Protein AF-A0A7C4ILC5-F1 (afdb_monomer)

Mean predicted aligned error: 18.33 Å

Radius of gyration: 31.8 Å; Cα contacts (8 Å, |Δi|>4): 221; chains: 1; bounding box: 66×98×81 Å

Secondary structure (DSSP, 8-state):
---------------TTSSSSSSSS----------------------GGGSSSS-S-----TT-TTHHHHHHHHHTSS-----------------PPPHHHHHHHHHHHHHHHHHHHHHHHHHHHHHHHHHHHHHHHHHHHHHHHHHHHTTTPPPPTTTHHHHHHSEE-TT--EESS--SS--B----SSPPPP-SSTTTT--EEESS--TTEEEEEETTTTEEEE--SS-B-TTS-BGGG-

Sequence (242 aa):
MPSSTAAASPSAAKSPVSAWCLSLRAAPAWSGTASGWNWPCPIRRLPPPLLKLLGSSVDVSCRDTIAVCHAAAAAWKTRTGSWRSRHMTHHEHGKGFSLIELVIVVVIIAIIGAIAIPRMSRGAAGAADSALIGDLSILRGAIDLYQTEHGGTFPSTANIVDQLTKYTDESGATSDTRTANYIYGPYLRKVPPLPVGARKGGTLISDSDGAGVGWIYDATAGTIRANTTTETDARGTLYSDY

pLDDT: mean 74.75, std 22.62, range [31.53, 97.31]

Foldseek 3Di:
DDDDDDDDDDDDDDDPPVVVPPPPPDDDDDDDDDDDDDDDDPDDDDDDDPPPPDDDDDPPDPPPPVVVVVVVVVVVPPPPDDPDDDPDPDPPPPDDDDPVNVVVVVVVVVVVCVVVVVVVVLVLQVVLVVVLVVLQVLLLQLQVQLCVQLVNAGADQVCNQQLQQAFAANVSDGDNDDDPRRPDDNSDNAQDARSDAPLGRQRHEHCDDDNSHQWHADRVVRDIFGPHDCDDGPVRHGRRVD

Solvent-accessible surface area (backbone atoms only — not comparable to full-atom values): 15611 Å² total; per-residue (Å²): 139,86,83,87,81,82,89,88,84,85,82,84,83,74,68,84,76,69,70,74,76,73,76,86,80,83,79,82,92,76,91,72,86,92,78,90,85,90,78,87,81,92,86,86,88,82,81,85,88,80,69,82,85,63,78,82,83,83,83,82,62,98,77,57,78,63,61,58,59,56,53,57,64,62,66,69,74,78,75,77,73,82,82,73,86,71,88,72,81,82,78,83,73,86,72,75,85,52,71,66,62,56,50,55,53,56,52,53,54,49,58,52,46,68,58,48,53,64,53,51,53,53,52,52,50,56,49,28,56,53,47,43,56,50,50,50,50,54,52,50,52,31,49,53,52,47,14,67,72,34,81,71,44,53,62,50,56,90,47,34,71,51,49,34,48,21,16,19,29,78,88,59,54,67,34,95,58,80,45,96,68,22,68,42,66,54,57,35,95,66,71,70,51,27,63,54,58,94,32,47,64,8,54,38,65,27,72,62,92,54,91,54,29,14,32,33,39,40,51,89,78,64,48,68,31,46,45,46,89,83,46,51,52,100,85,68,50,49,52,45,75,102

Structure (mmCIF, N/CA/C/O backbone):
data_AF-A0A7C4ILC5-F1
#
_entry.id   AF-A0A7C4ILC5-F1
#
loop_
_atom_site.group_PDB
_atom_site.id
_atom_site.type_symbol
_atom_site.label_atom_id
_atom_site.label_alt_id
_atom_site.label_comp_id
_atom_site.label_asym_id
_atom_site.label_entity_id
_atom_site.label_seq_id
_atom_site.pdbx_PDB_ins_code
_atom_site.Cartn_x
_atom_site.Cartn_y
_atom_site.Cartn_z
_atom_site.occupancy
_atom_site.B_iso_or_equiv
_atom_site.auth_seq_id
_atom_site.auth_comp_id
_atom_site.auth_asym_id
_atom_site.auth_atom_id
_atom_site.pdbx_PDB_model_num
ATOM 1 N N . MET A 1 1 ? 9.435 -68.796 -4.464 1.00 44.34 1 MET A N 1
ATOM 2 C CA . MET A 1 1 ? 10.602 -68.907 -3.563 1.00 44.34 1 MET A CA 1
ATOM 3 C C . MET A 1 1 ? 11.319 -67.565 -3.537 1.00 44.34 1 MET A C 1
ATOM 5 O O . MET A 1 1 ? 11.290 -66.893 -4.560 1.00 44.34 1 MET A O 1
ATOM 9 N N . PRO A 1 2 ? 11.816 -67.133 -2.370 1.00 58.94 2 PRO A N 1
ATOM 10 C CA . PRO A 1 2 ? 11.784 -65.731 -1.963 1.00 58.94 2 PRO A CA 1
ATOM 11 C C . PRO A 1 2 ? 13.180 -65.102 -1.857 1.00 58.94 2 PRO A C 1
ATOM 13 O O . PRO A 1 2 ? 14.164 -65.796 -1.627 1.00 58.94 2 PRO A O 1
ATOM 16 N N . SER A 1 3 ? 13.242 -63.775 -1.874 1.00 51.53 3 SER A N 1
ATOM 17 C CA . SER A 1 3 ? 14.203 -63.043 -1.045 1.00 51.53 3 SER A CA 1
ATOM 18 C C . SER A 1 3 ? 13.558 -61.754 -0.547 1.00 51.53 3 SER A C 1
ATOM 20 O O . SER A 1 3 ? 13.524 -60.715 -1.198 1.00 51.53 3 SER A O 1
ATOM 22 N N . SER A 1 4 ? 12.982 -61.881 0.643 1.00 51.38 4 SER A N 1
ATOM 23 C CA . SER A 1 4 ? 12.702 -60.790 1.562 1.00 51.38 4 SER A CA 1
ATOM 24 C C . SER A 1 4 ? 14.007 -60.116 1.986 1.00 51.38 4 SER A C 1
ATOM 26 O O . SER A 1 4 ? 14.913 -60.818 2.441 1.00 51.38 4 SER A O 1
ATOM 28 N N . THR A 1 5 ? 14.053 -58.785 1.993 1.00 51.81 5 THR A N 1
ATOM 29 C CA . THR A 1 5 ? 14.944 -58.065 2.911 1.00 51.81 5 THR A CA 1
ATOM 30 C C . THR A 1 5 ? 14.164 -56.971 3.618 1.00 51.81 5 THR A C 1
ATOM 32 O O . THR A 1 5 ? 13.365 -56.250 3.026 1.00 51.81 5 THR A O 1
ATOM 35 N N . ALA A 1 6 ? 14.357 -56.958 4.929 1.00 44.31 6 ALA A N 1
ATOM 36 C CA . ALA A 1 6 ? 13.560 -56.308 5.939 1.00 44.31 6 ALA A CA 1
ATOM 37 C C . ALA A 1 6 ? 13.816 -54.798 6.071 1.00 44.31 6 ALA A C 1
ATOM 39 O O . ALA A 1 6 ? 14.921 -54.308 5.867 1.00 44.31 6 ALA A O 1
ATOM 40 N N . ALA A 1 7 ? 12.742 -54.119 6.474 1.00 42.16 7 ALA A N 1
ATOM 41 C CA . ALA A 1 7 ? 12.640 -53.034 7.448 1.00 42.16 7 ALA A CA 1
ATOM 42 C C . ALA A 1 7 ? 13.906 -52.248 7.856 1.00 42.16 7 ALA A C 1
ATOM 44 O O . ALA A 1 7 ? 14.790 -52.764 8.535 1.00 42.16 7 ALA A O 1
ATOM 45 N N . ALA A 1 8 ? 13.837 -50.928 7.656 1.00 38.16 8 ALA A N 1
ATOM 46 C CA . ALA A 1 8 ? 14.333 -49.953 8.624 1.00 38.16 8 ALA A CA 1
ATOM 47 C C . ALA A 1 8 ? 13.432 -48.699 8.631 1.00 38.16 8 ALA A C 1
ATOM 49 O O . ALA A 1 8 ? 13.282 -47.988 7.643 1.00 38.16 8 ALA A O 1
ATOM 50 N N . SER A 1 9 ? 12.814 -48.439 9.774 1.00 46.41 9 SER A N 1
ATOM 51 C CA . SER A 1 9 ? 12.254 -47.161 10.229 1.00 46.41 9 SER A CA 1
ATOM 52 C C . SER A 1 9 ? 12.529 -47.111 11.737 1.00 46.41 9 SER A C 1
ATOM 54 O O . SER A 1 9 ? 12.639 -48.184 12.334 1.00 46.41 9 SER A O 1
ATOM 56 N N . PRO A 1 10 ? 12.534 -45.956 12.423 1.00 48.50 10 PRO A N 1
ATOM 57 C CA . PRO A 1 10 ? 12.687 -44.568 11.978 1.00 48.50 10 PRO A CA 1
ATOM 58 C C . PRO A 1 10 ? 13.784 -43.835 12.794 1.00 48.50 10 PRO A C 1
ATOM 60 O O . PRO A 1 10 ? 14.013 -44.143 13.962 1.00 48.50 10 PRO A O 1
ATOM 63 N N . SER A 1 11 ? 14.424 -42.794 12.252 1.00 43.25 11 SER A N 1
ATOM 64 C CA . SER A 1 11 ? 15.154 -41.830 13.094 1.00 43.25 11 SER A CA 1
ATOM 65 C C . SER A 1 11 ? 14.579 -40.436 12.907 1.00 43.25 11 SER A C 1
ATOM 67 O O . SER A 1 11 ? 14.705 -39.827 11.847 1.00 43.25 11 SER A O 1
ATOM 69 N N . ALA A 1 12 ? 13.937 -39.965 13.970 1.00 45.59 12 ALA A N 1
ATOM 70 C CA . ALA A 1 12 ? 13.395 -38.634 14.149 1.00 45.59 12 ALA A CA 1
ATOM 71 C C . ALA A 1 12 ? 14.382 -37.540 13.704 1.00 45.59 12 ALA A C 1
ATOM 73 O O . ALA A 1 12 ? 15.424 -37.327 14.331 1.00 45.59 12 ALA A O 1
ATOM 74 N N . ALA A 1 13 ? 14.027 -36.817 12.64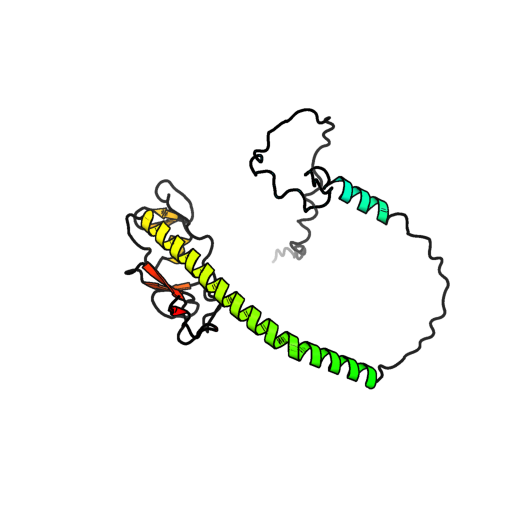2 1.00 41.47 13 ALA A N 1
ATOM 75 C CA . ALA A 1 13 ? 14.662 -35.554 12.306 1.00 41.47 13 ALA A CA 1
ATOM 76 C C . ALA A 1 13 ? 14.285 -34.531 13.388 1.00 41.47 13 ALA A C 1
ATOM 78 O O . ALA A 1 13 ? 13.126 -34.146 13.547 1.00 41.47 13 ALA A O 1
ATOM 79 N N . LYS A 1 14 ? 15.287 -34.165 14.186 1.00 43.97 14 LYS A N 1
ATOM 80 C CA . LYS A 1 14 ? 15.215 -33.165 15.251 1.00 43.97 14 LYS A CA 1
ATOM 81 C C . LYS A 1 14 ? 14.808 -31.808 14.669 1.00 43.97 14 LYS A C 1
ATOM 83 O O . LYS A 1 14 ? 15.223 -31.443 13.572 1.00 43.97 14 LYS A O 1
ATOM 88 N N . SER A 1 15 ? 13.999 -31.072 15.426 1.00 38.34 15 SER A N 1
ATOM 89 C CA . SER A 1 15 ? 13.511 -29.737 15.086 1.00 38.34 15 SER A CA 1
ATOM 90 C C . SER A 1 15 ? 14.659 -28.744 14.800 1.00 38.34 15 SER A C 1
ATOM 92 O O . SER A 1 15 ? 15.730 -28.838 15.406 1.00 38.34 15 SER A O 1
ATOM 94 N N . PRO A 1 16 ? 14.450 -27.743 13.922 1.00 47.00 16 PRO A N 1
ATOM 95 C CA . PRO A 1 16 ? 15.495 -26.812 13.470 1.00 47.00 16 PRO A CA 1
ATOM 96 C C . PRO A 1 16 ? 16.004 -25.835 14.549 1.00 47.00 16 PRO A C 1
ATOM 98 O O . PRO A 1 16 ? 16.867 -25.005 14.276 1.00 47.00 16 PRO A O 1
ATOM 101 N N . VAL A 1 17 ? 15.524 -25.937 15.791 1.00 46.38 17 VAL A N 1
ATOM 102 C CA . VAL A 1 17 ? 15.866 -25.008 16.881 1.00 46.38 17 VAL A CA 1
ATOM 103 C C . VAL A 1 17 ? 17.171 -25.404 17.597 1.00 46.38 17 VAL A C 1
ATOM 105 O O . VAL A 1 17 ? 17.825 -24.560 18.201 1.00 46.38 17 VAL A O 1
ATOM 108 N N . SER A 1 18 ? 17.631 -26.657 17.482 1.00 45.62 18 SER A N 1
ATOM 109 C CA . SER A 1 18 ? 18.868 -27.118 18.144 1.00 45.62 18 SER A CA 1
ATOM 110 C C . SER A 1 18 ? 20.153 -26.949 17.319 1.00 45.62 18 SER A C 1
ATOM 112 O O . SER A 1 18 ? 21.240 -27.168 17.848 1.00 45.62 18 SER A O 1
ATOM 114 N N . ALA A 1 19 ? 20.063 -26.541 16.047 1.00 42.84 19 ALA A N 1
ATOM 115 C CA . ALA A 1 19 ? 21.231 -26.317 15.184 1.00 42.84 19 ALA A CA 1
ATOM 116 C C . ALA A 1 19 ? 21.880 -24.930 15.374 1.00 42.84 19 ALA A C 1
ATOM 118 O O . ALA A 1 19 ? 23.029 -24.728 14.996 1.00 42.84 19 ALA A O 1
ATOM 119 N N . TRP A 1 20 ? 21.186 -23.991 16.025 1.00 34.88 20 TRP A N 1
ATOM 120 C CA . TRP A 1 20 ? 21.707 -22.647 16.305 1.00 34.88 20 TRP A CA 1
ATOM 121 C C . TRP A 1 20 ? 22.582 -22.555 17.568 1.00 34.88 20 TRP A C 1
ATOM 123 O O . TRP A 1 20 ? 23.292 -21.570 17.748 1.00 34.88 20 TRP A O 1
ATOM 133 N N . CYS A 1 21 ? 22.601 -23.579 18.428 1.00 38.78 21 CYS A N 1
ATOM 134 C CA . CYS A 1 21 ? 23.322 -23.523 19.709 1.00 38.78 21 CYS A CA 1
ATOM 135 C C . CYS A 1 21 ? 24.736 -24.148 19.674 1.00 38.78 21 CYS A C 1
ATOM 137 O O . CYS A 1 21 ? 25.444 -24.112 20.677 1.00 38.78 21 CYS A O 1
ATOM 139 N N . LEU A 1 22 ? 25.178 -24.703 18.534 1.00 39.06 22 LEU A N 1
ATOM 140 C CA . LEU A 1 22 ? 26.482 -25.383 18.411 1.00 39.06 22 LEU A CA 1
ATOM 141 C C . LEU A 1 22 ? 27.503 -24.699 17.481 1.00 39.06 22 LEU A C 1
ATOM 143 O O . LEU A 1 22 ? 28.560 -25.268 17.234 1.00 39.06 22 LEU A O 1
ATOM 147 N N . SER A 1 23 ? 27.241 -23.471 17.016 1.00 43.41 23 SER A N 1
ATOM 148 C CA . SER A 1 23 ? 28.183 -22.704 16.173 1.00 43.41 23 SER A CA 1
ATOM 149 C C . SER A 1 23 ? 28.938 -21.583 16.914 1.00 43.41 23 SER A C 1
ATOM 151 O O . SER A 1 23 ? 29.646 -20.800 16.288 1.00 43.41 23 SER A O 1
ATOM 153 N N . LEU A 1 24 ? 28.834 -21.495 18.245 1.00 38.53 24 LEU A N 1
ATOM 154 C CA . LEU A 1 24 ? 29.508 -20.466 19.062 1.00 38.53 24 LEU A CA 1
ATOM 155 C C . LEU A 1 24 ? 30.604 -21.037 19.975 1.00 38.53 24 LEU A C 1
ATOM 157 O O . LEU A 1 24 ? 30.855 -20.539 21.071 1.00 38.53 24 LEU A O 1
ATOM 161 N N . ARG A 1 25 ? 31.283 -22.099 19.529 1.00 43.91 25 ARG A N 1
ATOM 162 C CA . ARG A 1 25 ? 32.423 -22.675 20.257 1.00 43.91 25 ARG A CA 1
ATOM 163 C C . ARG A 1 25 ? 33.563 -23.087 19.330 1.00 43.91 25 ARG A C 1
ATOM 165 O O . ARG A 1 25 ? 34.016 -24.220 19.366 1.00 43.91 25 ARG A O 1
ATOM 172 N N . ALA A 1 26 ? 34.025 -22.151 18.507 1.00 43.16 26 ALA A N 1
ATOM 173 C CA . ALA A 1 26 ? 35.315 -22.256 17.832 1.00 43.16 26 ALA A CA 1
ATOM 174 C C . ALA A 1 26 ? 35.811 -20.859 17.427 1.00 43.16 26 ALA A C 1
ATOM 176 O O . ALA A 1 26 ? 35.580 -20.404 16.313 1.00 43.16 26 ALA A O 1
ATOM 177 N N . ALA A 1 27 ? 36.495 -20.172 18.342 1.00 37.09 27 ALA A N 1
ATOM 178 C CA . ALA A 1 27 ? 37.421 -19.103 17.987 1.00 37.09 27 ALA A CA 1
ATOM 179 C C . ALA A 1 27 ? 38.721 -19.323 18.784 1.00 37.09 27 ALA A C 1
ATOM 181 O O . ALA A 1 27 ? 38.647 -19.596 19.987 1.00 37.09 27 ALA A O 1
ATOM 182 N N . PRO A 1 28 ? 39.890 -19.297 18.121 1.00 42.03 28 PRO A N 1
ATOM 183 C CA . PRO A 1 28 ? 41.169 -19.653 18.719 1.00 42.03 28 PRO A CA 1
ATOM 184 C C . PRO A 1 28 ? 41.622 -18.600 19.734 1.00 42.03 28 PRO A C 1
ATOM 186 O O . PRO A 1 28 ? 41.357 -17.408 19.588 1.00 42.03 28 PRO A O 1
ATOM 189 N N . ALA A 1 29 ? 42.334 -19.055 20.763 1.00 44.00 29 ALA A N 1
ATOM 190 C CA . ALA A 1 29 ? 43.016 -18.193 21.713 1.00 44.00 29 ALA A CA 1
ATOM 191 C C . ALA A 1 29 ? 44.024 -17.291 20.979 1.00 44.00 29 ALA A C 1
ATOM 193 O O . ALA A 1 29 ? 45.027 -17.769 20.452 1.00 44.00 29 ALA A O 1
ATOM 194 N N . TRP A 1 30 ? 43.765 -15.984 20.968 1.00 31.53 30 TRP A N 1
ATOM 195 C CA . TRP A 1 30 ? 44.737 -14.959 20.600 1.00 31.53 30 TRP A CA 1
ATOM 196 C C . TRP A 1 30 ? 45.066 -14.132 21.839 1.00 31.53 30 TRP A C 1
ATOM 198 O O . TRP A 1 30 ? 44.322 -13.248 22.257 1.00 31.53 30 TRP A O 1
ATOM 208 N N . SER A 1 31 ? 46.206 -14.452 22.445 1.00 46.47 31 SER A N 1
ATOM 209 C CA . SER A 1 31 ? 46.927 -13.563 23.345 1.00 46.47 31 SER A CA 1
ATOM 210 C C . SER A 1 31 ? 47.637 -12.501 22.502 1.00 46.47 31 SER A C 1
ATOM 212 O O . SER A 1 31 ? 48.662 -12.784 21.885 1.00 46.47 31 SER A O 1
ATOM 214 N N . GLY A 1 32 ? 47.088 -11.289 22.456 1.00 39.06 32 GLY A N 1
ATOM 215 C CA . GLY A 1 32 ? 47.706 -10.144 21.791 1.00 39.06 32 GLY A CA 1
ATOM 216 C C . GLY A 1 32 ? 47.313 -8.848 22.488 1.00 39.06 32 GLY A C 1
ATOM 217 O O . GLY A 1 32 ? 46.139 -8.494 22.551 1.00 39.06 32 GLY A O 1
ATOM 218 N N . THR A 1 33 ? 48.297 -8.157 23.055 1.00 42.50 33 THR A N 1
ATOM 219 C CA . THR A 1 33 ? 48.161 -6.846 23.698 1.00 42.50 33 THR A CA 1
ATOM 220 C C . THR A 1 33 ? 47.779 -5.774 22.680 1.00 42.50 33 THR A C 1
ATOM 222 O O . THR A 1 33 ? 48.459 -5.583 21.674 1.00 42.50 33 THR A O 1
ATOM 225 N N . ALA A 1 34 ? 46.695 -5.053 22.960 1.00 40.44 34 ALA A N 1
ATOM 226 C CA . ALA A 1 34 ? 46.193 -3.969 22.130 1.00 40.44 34 ALA A CA 1
ATOM 227 C C . ALA A 1 34 ? 47.019 -2.686 22.321 1.00 40.44 34 ALA A C 1
ATOM 229 O O . ALA A 1 34 ? 46.798 -1.933 23.268 1.00 40.44 34 ALA A O 1
ATOM 230 N N . SER A 1 35 ? 47.914 -2.384 21.382 1.00 44.97 35 SER A N 1
ATOM 231 C CA . SER A 1 35 ? 48.400 -1.018 21.175 1.00 44.97 35 SER A CA 1
ATOM 232 C C . SER A 1 35 ? 48.475 -0.703 19.686 1.00 44.97 35 SER A C 1
ATOM 234 O O . SER A 1 35 ? 49.323 -1.236 18.978 1.00 44.97 35 SER A O 1
ATOM 236 N N . GLY A 1 36 ? 47.607 0.210 19.250 1.00 45.38 36 GLY A N 1
ATOM 237 C CA . GLY A 1 36 ? 47.843 1.015 18.055 1.00 45.38 36 GLY A CA 1
ATOM 238 C C . GLY A 1 36 ? 46.957 0.704 16.858 1.00 45.38 36 GLY A C 1
ATOM 239 O O . GLY A 1 36 ? 47.447 0.135 15.900 1.00 45.38 36 GLY A O 1
ATOM 240 N N . TRP A 1 37 ? 45.710 1.188 16.872 1.00 32.09 37 TRP A N 1
ATOM 241 C CA . TRP A 1 37 ? 45.023 1.648 15.657 1.00 32.09 37 TRP A CA 1
ATOM 242 C C . TRP A 1 37 ? 44.153 2.858 16.015 1.00 32.09 37 TRP A C 1
ATOM 244 O O . TRP A 1 37 ? 43.154 2.745 16.720 1.00 32.09 37 TRP A O 1
ATOM 254 N N . ASN A 1 38 ? 44.606 4.031 15.577 1.00 41.47 38 ASN A N 1
ATOM 255 C CA . ASN A 1 38 ? 43.948 5.323 15.722 1.00 41.47 38 ASN A CA 1
ATOM 256 C C . ASN A 1 38 ? 43.286 5.656 14.378 1.00 41.47 38 ASN A C 1
ATOM 258 O O . ASN A 1 38 ? 43.998 5.838 13.393 1.00 41.47 38 ASN A O 1
ATOM 262 N N . TRP A 1 39 ? 41.956 5.740 14.338 1.00 32.34 39 TRP A N 1
ATOM 263 C CA . TRP A 1 39 ? 41.222 6.342 13.222 1.00 32.34 39 TRP A CA 1
ATOM 264 C C . TRP A 1 39 ? 40.327 7.469 13.759 1.00 32.34 39 TRP A C 1
ATOM 266 O O . TRP A 1 39 ? 39.648 7.269 14.768 1.00 32.34 39 TRP A O 1
ATOM 276 N N . PRO A 1 40 ? 40.333 8.659 13.129 1.00 39.59 40 PRO A N 1
ATOM 277 C CA . PRO A 1 40 ? 39.644 9.836 13.644 1.00 39.59 40 PRO A CA 1
ATOM 278 C C . PRO A 1 40 ? 38.143 9.830 13.312 1.00 39.59 40 PRO A C 1
ATOM 280 O O . PRO A 1 40 ? 37.747 9.691 12.157 1.00 39.59 40 PRO A O 1
ATOM 283 N N . CYS A 1 41 ? 37.304 10.067 14.325 1.00 36.25 41 CYS A N 1
ATOM 284 C CA . CYS A 1 41 ? 35.894 10.426 14.152 1.00 36.25 41 CYS A CA 1
ATOM 285 C C . CYS A 1 41 ? 35.755 11.872 13.633 1.00 36.25 41 CYS A C 1
ATOM 287 O O . CYS A 1 41 ? 36.315 12.785 14.248 1.00 36.25 41 CYS A O 1
ATOM 289 N N . PRO A 1 42 ? 34.944 12.136 12.591 1.00 48.50 42 PRO A N 1
ATOM 290 C CA . PRO A 1 42 ? 34.614 13.485 12.165 1.00 48.50 42 PRO A CA 1
ATOM 291 C C . PRO A 1 42 ? 33.280 13.923 12.788 1.00 48.50 42 PRO A C 1
ATOM 293 O O . PRO A 1 42 ? 32.246 13.884 12.137 1.00 48.50 42 PRO A O 1
ATOM 296 N N . ILE A 1 43 ? 33.281 14.368 14.048 1.00 44.94 43 ILE A N 1
ATOM 297 C CA . ILE A 1 43 ? 32.177 15.179 14.599 1.00 44.94 43 ILE A CA 1
ATOM 298 C C . ILE A 1 43 ? 32.781 16.303 15.439 1.00 44.94 43 ILE A C 1
ATOM 300 O O . ILE A 1 43 ? 32.944 16.203 16.651 1.00 44.94 43 ILE A O 1
ATOM 304 N N . ARG A 1 44 ? 33.142 17.405 14.780 1.00 41.03 44 ARG A N 1
ATOM 305 C CA . ARG A 1 44 ? 33.384 18.690 15.445 1.00 41.03 44 ARG A CA 1
ATOM 306 C C . ARG A 1 44 ? 32.982 19.816 14.509 1.00 41.03 44 ARG A C 1
ATOM 308 O O . ARG A 1 44 ? 33.780 20.243 13.684 1.00 41.03 44 ARG A O 1
ATOM 315 N N . ARG A 1 45 ? 31.739 20.281 14.650 1.00 45.34 45 ARG A N 1
ATOM 316 C CA . ARG A 1 45 ? 31.296 21.654 14.348 1.00 45.34 45 ARG A CA 1
ATOM 317 C C . ARG A 1 45 ? 29.836 21.809 14.773 1.00 45.34 45 ARG A C 1
ATOM 319 O O . ARG A 1 45 ? 28.949 21.552 13.977 1.00 45.34 45 ARG A O 1
ATOM 326 N N . LEU A 1 46 ? 29.598 22.242 16.012 1.00 39.75 46 LEU A N 1
ATOM 327 C CA . LEU A 1 46 ? 28.364 22.928 16.417 1.00 39.75 46 LEU A CA 1
ATOM 328 C C . LEU A 1 46 ? 28.721 24.002 17.480 1.00 39.75 46 LEU A C 1
ATOM 330 O O . LEU A 1 46 ? 29.617 23.760 18.293 1.00 39.75 46 LEU A O 1
ATOM 334 N N . PRO A 1 47 ? 28.110 25.205 17.423 1.00 50.66 47 PRO A N 1
ATOM 335 C CA . PRO A 1 47 ? 28.529 26.409 18.156 1.00 50.66 47 PRO A CA 1
ATOM 336 C C . PRO A 1 47 ? 28.062 26.479 19.635 1.00 50.66 47 PRO A C 1
ATOM 338 O O . PRO A 1 47 ? 27.158 25.748 20.038 1.00 50.66 47 PRO A O 1
ATOM 341 N N . PRO A 1 48 ? 28.669 27.367 20.460 1.00 53.19 48 PRO A N 1
ATOM 342 C CA . PRO A 1 48 ? 28.773 27.199 21.919 1.00 53.19 48 PRO A CA 1
ATOM 343 C C . PRO A 1 48 ? 27.606 27.582 22.870 1.00 53.19 48 PRO A C 1
ATOM 345 O O . PRO A 1 48 ? 27.782 27.329 24.063 1.00 53.19 48 PRO A O 1
ATOM 348 N N . PRO A 1 49 ? 26.437 28.153 22.497 1.00 46.41 49 PRO A N 1
ATOM 349 C CA . PRO A 1 49 ? 25.516 28.642 23.535 1.00 46.41 49 PRO A CA 1
ATOM 350 C C . PRO A 1 49 ? 24.502 27.622 24.094 1.00 46.41 49 PRO A C 1
ATOM 352 O O . PRO A 1 49 ? 23.803 27.957 25.043 1.00 46.41 49 PRO A O 1
ATOM 355 N N . LEU A 1 50 ? 24.424 26.380 23.597 1.00 43.09 50 LEU A N 1
ATOM 356 C CA . LEU A 1 50 ? 23.410 25.393 24.037 1.00 43.09 50 LEU A CA 1
ATOM 357 C C . LEU A 1 50 ? 23.960 24.226 24.883 1.00 43.09 50 LEU A C 1
ATOM 359 O O . LEU A 1 50 ? 23.288 23.216 25.060 1.00 43.09 50 LEU A O 1
ATOM 363 N N . LEU A 1 51 ? 25.166 24.369 25.447 1.00 46.28 51 LEU A N 1
ATOM 364 C CA . LEU A 1 51 ? 25.825 23.326 26.253 1.00 46.28 51 LEU A CA 1
ATOM 365 C C . LEU A 1 51 ? 25.657 23.486 27.780 1.00 46.28 51 LEU A C 1
ATOM 367 O O . LEU A 1 51 ? 26.269 22.742 28.538 1.00 46.28 51 LEU A O 1
ATOM 371 N N . LYS A 1 52 ? 24.874 24.467 28.256 1.00 50.97 52 LYS A N 1
ATOM 372 C CA . LYS A 1 52 ? 24.799 24.826 29.692 1.00 50.97 52 LYS A CA 1
ATOM 373 C C . LYS A 1 52 ? 23.508 24.432 30.426 1.00 50.97 52 LYS A C 1
ATOM 375 O O . LYS A 1 52 ? 23.387 24.751 31.602 1.00 50.97 52 LYS A O 1
ATOM 380 N N . LEU A 1 53 ? 22.573 23.722 29.788 1.00 44.16 53 LEU A N 1
ATOM 381 C CA . LEU A 1 53 ? 21.375 23.177 30.462 1.00 44.16 53 LEU A CA 1
ATOM 382 C C . LEU A 1 53 ? 21.364 21.648 30.597 1.00 44.16 53 LEU A C 1
ATOM 384 O O . LEU A 1 53 ? 20.424 21.090 31.153 1.00 44.16 53 LEU A O 1
ATOM 388 N N . LEU A 1 54 ? 22.421 20.969 30.155 1.00 42.31 54 LEU A N 1
ATOM 389 C CA . LEU A 1 54 ? 22.629 19.559 30.454 1.00 42.31 54 LEU A CA 1
ATOM 390 C C . LEU A 1 54 ? 23.685 19.469 31.547 1.00 42.31 54 LEU A C 1
ATOM 392 O O . LEU A 1 54 ? 24.850 19.806 31.342 1.00 42.31 54 LEU A O 1
ATOM 396 N N . GLY A 1 55 ? 23.221 19.074 32.731 1.00 38.28 55 GLY A N 1
ATOM 397 C CA . GLY A 1 55 ? 24.070 18.712 33.850 1.00 38.28 55 GLY A CA 1
ATOM 398 C C . GLY A 1 55 ? 25.167 17.751 33.404 1.00 38.28 55 GLY A C 1
ATOM 399 O O . GLY A 1 55 ? 24.972 16.882 32.555 1.00 38.28 55 GLY A O 1
ATOM 400 N N . SER A 1 56 ? 26.337 17.982 33.980 1.00 45.47 56 SER A N 1
ATOM 401 C CA . SER A 1 56 ? 27.543 17.183 33.864 1.00 45.47 56 SER A CA 1
ATOM 402 C C . SER A 1 56 ? 27.291 15.674 33.883 1.00 45.47 56 SER A C 1
ATOM 404 O O . SER A 1 56 ? 26.490 15.181 34.672 1.00 45.47 56 SER A O 1
ATOM 406 N N . SER A 1 57 ? 28.109 14.990 33.082 1.00 50.59 57 SER A N 1
ATOM 407 C CA . SER A 1 57 ? 28.393 13.554 33.065 1.00 5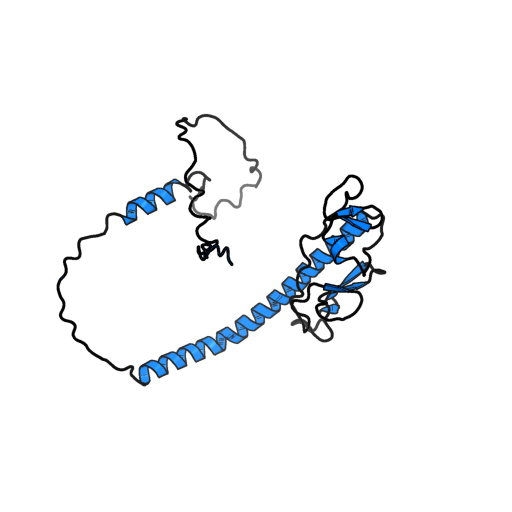0.59 57 SER A CA 1
ATOM 408 C C . SER A 1 57 ? 27.285 12.630 32.565 1.00 50.59 57 SER A C 1
ATOM 410 O O . SER A 1 57 ? 26.616 11.989 33.364 1.00 50.59 57 SER A O 1
ATOM 412 N N . VAL A 1 58 ? 27.227 12.430 31.245 1.00 44.06 58 VAL A N 1
ATOM 413 C CA . VAL A 1 58 ? 27.315 11.066 30.698 1.00 44.06 58 VAL A CA 1
ATOM 414 C C . VAL A 1 58 ? 28.059 11.124 29.357 1.00 44.06 58 VAL A C 1
ATOM 416 O O . VAL A 1 58 ? 27.472 11.313 28.296 1.00 44.06 58 VAL A O 1
ATOM 419 N N . ASP A 1 59 ? 29.382 11.003 29.417 1.00 39.12 59 ASP A N 1
ATOM 420 C CA . ASP A 1 59 ? 30.212 10.690 28.255 1.00 39.12 59 ASP A CA 1
ATOM 421 C C . ASP A 1 59 ? 30.103 9.166 28.055 1.00 39.12 59 ASP A C 1
ATOM 423 O O . ASP A 1 59 ? 30.804 8.390 28.704 1.00 39.12 59 ASP A O 1
ATOM 427 N N . VAL A 1 60 ? 29.122 8.704 27.266 1.00 47.97 60 VAL A N 1
ATOM 428 C CA . VAL A 1 60 ? 29.017 7.279 26.898 1.00 47.97 60 VAL A CA 1
ATOM 429 C C . VAL A 1 60 ? 30.020 7.020 25.782 1.00 47.97 60 VAL A C 1
ATOM 431 O O . VAL A 1 60 ? 29.696 7.028 24.595 1.00 47.97 60 VAL A O 1
ATOM 434 N N . SER A 1 61 ? 31.270 6.809 26.181 1.00 46.22 61 SER A N 1
ATOM 435 C CA . SER A 1 61 ? 32.284 6.248 25.303 1.00 46.22 61 SER A CA 1
ATOM 436 C C . SER A 1 61 ? 31.937 4.792 24.989 1.00 46.22 61 SER A C 1
ATOM 438 O O . SER A 1 61 ? 31.614 3.991 25.868 1.00 46.22 61 SER A O 1
ATOM 440 N N . CYS A 1 62 ? 32.032 4.448 23.706 1.00 43.81 62 CYS A N 1
ATOM 441 C CA . CYS A 1 62 ? 31.761 3.146 23.092 1.00 43.81 62 CYS A CA 1
ATOM 442 C C . CYS A 1 62 ? 32.805 2.066 23.477 1.00 43.81 62 CYS A C 1
ATOM 444 O O . CYS A 1 62 ? 33.245 1.270 22.649 1.00 43.81 62 CYS A O 1
ATOM 446 N N . ARG A 1 63 ? 33.255 2.062 24.738 1.00 47.44 63 ARG A N 1
ATOM 447 C CA . ARG A 1 63 ? 34.236 1.122 25.299 1.00 47.44 63 ARG A CA 1
ATOM 448 C C . ARG A 1 63 ? 33.751 0.370 26.542 1.00 47.44 63 ARG A C 1
ATOM 450 O O . ARG A 1 63 ? 34.432 -0.562 26.958 1.00 47.44 63 ARG A O 1
ATOM 457 N N . ASP A 1 64 ? 32.557 0.677 27.053 1.00 46.22 64 ASP A N 1
ATOM 458 C CA . ASP A 1 64 ? 32.054 0.130 28.325 1.00 46.22 64 ASP A CA 1
ATOM 459 C C . ASP A 1 64 ? 30.896 -0.878 28.206 1.00 46.22 64 ASP A C 1
ATOM 461 O O . ASP A 1 64 ? 30.256 -1.222 29.198 1.00 46.22 64 ASP A O 1
ATOM 465 N N . THR A 1 65 ? 30.631 -1.443 27.026 1.00 51.69 65 THR A N 1
ATOM 466 C CA . THR A 1 65 ? 29.524 -2.413 26.871 1.00 51.69 65 THR A CA 1
ATOM 467 C C . THR A 1 65 ? 29.894 -3.851 27.275 1.00 51.69 65 THR A C 1
ATOM 469 O O . THR A 1 65 ? 29.013 -4.680 27.494 1.00 51.69 65 THR A O 1
ATOM 472 N N . ILE A 1 66 ? 31.184 -4.175 27.439 1.00 49.09 66 ILE A N 1
ATOM 473 C CA . ILE A 1 66 ? 31.633 -5.544 27.779 1.00 49.09 66 ILE A CA 1
ATOM 474 C C . ILE A 1 66 ? 31.875 -5.722 29.291 1.00 49.09 66 ILE A C 1
ATOM 476 O O . ILE A 1 66 ? 31.623 -6.801 29.833 1.00 49.09 66 ILE A O 1
ATOM 480 N N . ALA A 1 67 ? 32.260 -4.664 30.014 1.00 46.69 67 ALA A N 1
ATOM 481 C CA . ALA A 1 67 ? 32.504 -4.735 31.459 1.00 46.69 67 ALA A CA 1
ATOM 482 C C . ALA A 1 67 ? 31.206 -4.864 32.283 1.00 46.69 67 ALA A C 1
ATOM 484 O O . ALA A 1 67 ? 31.169 -5.596 33.275 1.00 46.69 67 ALA A O 1
ATOM 485 N N . VAL A 1 68 ? 30.111 -4.237 31.835 1.00 50.53 68 VAL A N 1
ATOM 486 C CA . VAL A 1 68 ? 28.806 -4.318 32.517 1.00 50.53 68 VAL A CA 1
ATOM 487 C C . VAL A 1 68 ? 28.194 -5.722 32.398 1.00 50.53 68 VAL A C 1
ATOM 489 O O . VAL A 1 68 ? 27.590 -6.217 33.350 1.00 50.53 68 VAL A O 1
ATOM 492 N N . CYS A 1 69 ? 28.431 -6.428 31.286 1.00 45.78 69 CYS A N 1
ATOM 493 C CA . CYS A 1 69 ? 27.917 -7.787 31.092 1.00 45.78 69 CYS A CA 1
ATOM 494 C C . CYS A 1 69 ? 28.661 -8.840 31.938 1.00 45.78 69 CYS A C 1
ATOM 496 O O . CYS A 1 69 ? 28.033 -9.770 32.446 1.00 45.78 69 CYS A O 1
ATOM 498 N N . HIS A 1 70 ? 29.974 -8.690 32.162 1.00 49.84 70 HIS A N 1
ATOM 499 C CA . HIS A 1 70 ? 30.735 -9.624 33.007 1.00 49.84 70 HIS A CA 1
ATOM 500 C C . HIS A 1 70 ? 30.534 -9.389 34.514 1.00 49.84 70 HIS A C 1
ATOM 502 O O . HIS A 1 70 ? 30.500 -10.354 35.281 1.00 49.84 70 HIS A O 1
ATOM 508 N N . ALA A 1 71 ? 30.325 -8.142 34.951 1.00 50.44 71 ALA A N 1
ATOM 509 C CA . ALA A 1 71 ? 30.022 -7.842 36.352 1.00 50.44 71 ALA A CA 1
ATOM 510 C C . ALA A 1 71 ? 28.624 -8.345 36.774 1.00 50.44 71 ALA A C 1
ATOM 512 O O . ALA A 1 71 ? 28.460 -8.858 37.883 1.00 50.44 71 ALA A O 1
ATOM 513 N N . ALA A 1 72 ? 27.633 -8.295 35.873 1.00 49.41 72 ALA A N 1
ATOM 514 C CA . ALA A 1 72 ? 26.289 -8.817 36.133 1.00 49.41 72 ALA A CA 1
ATOM 515 C C . ALA A 1 72 ? 26.259 -10.353 36.291 1.00 49.41 72 ALA A C 1
ATOM 517 O O . ALA A 1 72 ? 25.512 -10.874 37.121 1.00 49.41 72 ALA A O 1
ATOM 518 N N . ALA A 1 73 ? 27.114 -11.088 35.568 1.00 51.84 73 ALA A N 1
ATOM 519 C CA . ALA A 1 73 ? 27.200 -12.547 35.679 1.00 51.84 73 ALA A CA 1
ATOM 520 C C . ALA A 1 73 ? 27.885 -13.023 36.979 1.00 51.84 73 ALA A C 1
ATOM 522 O O . ALA A 1 73 ? 27.543 -14.085 37.505 1.00 51.84 73 ALA A O 1
ATOM 523 N N . ALA A 1 74 ? 28.819 -12.241 37.534 1.00 50.12 74 ALA A N 1
ATOM 524 C CA . ALA A 1 74 ? 29.502 -12.575 38.788 1.00 50.12 74 ALA A CA 1
ATOM 525 C C . ALA A 1 74 ? 28.670 -12.231 40.042 1.00 50.12 74 ALA A C 1
ATOM 527 O O . ALA A 1 74 ? 28.775 -12.922 41.056 1.00 50.12 74 ALA A O 1
ATOM 528 N N . ALA A 1 75 ? 27.795 -11.221 39.971 1.00 49.50 75 ALA A N 1
ATOM 529 C CA . ALA A 1 75 ? 26.971 -10.782 41.101 1.00 49.50 75 ALA A CA 1
ATOM 530 C C . ALA A 1 75 ? 25.761 -11.691 41.402 1.00 49.50 75 ALA A C 1
ATOM 532 O O . ALA A 1 75 ? 25.207 -11.630 42.500 1.00 49.50 75 ALA A O 1
ATOM 533 N N . TRP A 1 76 ? 25.352 -12.565 40.475 1.00 43.12 76 TRP A N 1
ATOM 534 C CA . TRP A 1 76 ? 24.211 -13.462 40.707 1.00 43.12 76 TRP A CA 1
ATOM 535 C C . TRP A 1 76 ? 24.579 -14.746 41.476 1.00 43.12 76 TRP A C 1
ATOM 537 O O . TRP A 1 76 ? 23.701 -15.428 42.001 1.00 43.12 76 TRP A O 1
ATOM 547 N N . LYS A 1 77 ? 25.875 -15.076 41.604 1.00 53.03 77 LYS A N 1
ATOM 548 C CA . LYS A 1 77 ? 26.322 -16.390 42.105 1.00 53.03 77 LYS A CA 1
ATOM 549 C C . LYS A 1 77 ? 26.625 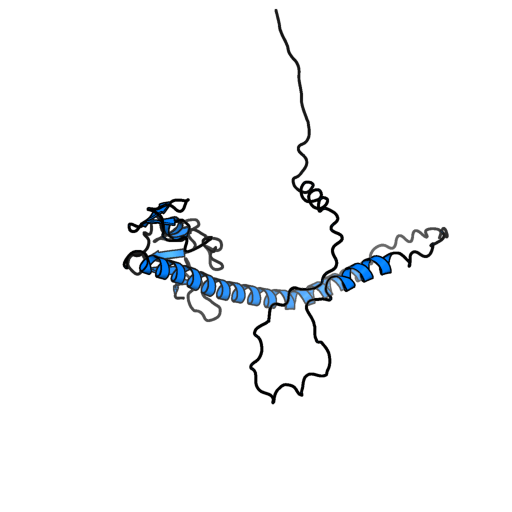-16.479 43.608 1.00 53.03 77 LYS A C 1
ATOM 551 O O . LYS A 1 77 ? 26.929 -17.568 44.080 1.00 53.03 77 LYS A O 1
ATOM 556 N N . THR A 1 78 ? 26.526 -15.392 44.378 1.00 51.12 78 THR A N 1
ATOM 557 C CA . THR A 1 78 ? 26.896 -15.385 45.815 1.00 51.12 78 THR A CA 1
ATOM 558 C C . THR A 1 78 ? 25.770 -14.998 46.775 1.00 51.12 78 THR A C 1
ATOM 560 O O . THR A 1 78 ? 26.023 -14.731 47.947 1.00 51.12 78 THR A O 1
ATOM 563 N N . ARG A 1 79 ? 24.502 -15.041 46.341 1.00 54.75 79 ARG A N 1
ATOM 564 C CA . ARG A 1 79 ? 23.341 -14.898 47.244 1.00 54.75 79 ARG A CA 1
ATOM 565 C C . ARG A 1 79 ? 22.402 -16.103 47.210 1.00 54.75 79 ARG A C 1
ATOM 567 O O . ARG A 1 79 ? 21.188 -15.963 47.255 1.00 54.75 79 ARG A O 1
ATOM 574 N N . THR A 1 80 ? 22.958 -17.307 47.184 1.00 54.34 80 THR A N 1
ATOM 575 C CA . THR A 1 80 ? 22.216 -18.518 47.557 1.00 54.34 80 THR A CA 1
ATOM 576 C C . THR A 1 80 ? 22.622 -18.910 48.970 1.00 54.34 80 THR A C 1
ATOM 578 O O . THR A 1 80 ? 23.360 -19.868 49.189 1.00 54.34 80 THR A O 1
ATOM 581 N N . GLY A 1 81 ? 22.171 -18.112 49.942 1.00 51.16 81 GLY A N 1
ATOM 582 C CA . GLY A 1 81 ? 22.161 -18.536 51.336 1.00 51.16 81 GLY A CA 1
ATOM 583 C C . GLY A 1 81 ? 21.326 -19.808 51.448 1.00 51.16 81 GLY A C 1
ATOM 584 O O . GLY A 1 81 ? 20.233 -19.887 50.890 1.00 51.16 81 GLY A O 1
ATOM 585 N N . SER A 1 82 ? 21.875 -20.820 52.112 1.00 64.62 82 SER A N 1
ATOM 586 C CA . SER A 1 82 ? 21.247 -22.118 52.321 1.00 64.62 82 SER A CA 1
ATOM 587 C C . SER A 1 82 ? 19.919 -21.965 53.069 1.00 64.62 82 SER A C 1
ATOM 589 O O . SER A 1 82 ? 19.901 -21.770 54.289 1.00 64.62 82 SER A O 1
ATOM 591 N N . TRP A 1 83 ? 18.799 -22.093 52.363 1.00 58.69 83 TRP A N 1
ATOM 592 C CA . TRP A 1 83 ? 17.490 -22.241 52.989 1.00 58.69 83 TRP A CA 1
ATOM 593 C C . TRP A 1 83 ? 17.352 -23.689 53.446 1.00 58.69 83 TRP A C 1
ATOM 595 O O . TRP A 1 83 ? 16.912 -24.576 52.723 1.00 58.69 83 TRP A O 1
ATOM 605 N N . ARG A 1 84 ? 17.835 -23.924 54.666 1.00 62.47 84 ARG A N 1
ATOM 606 C CA . ARG A 1 84 ? 17.653 -25.153 55.429 1.00 62.47 84 ARG A C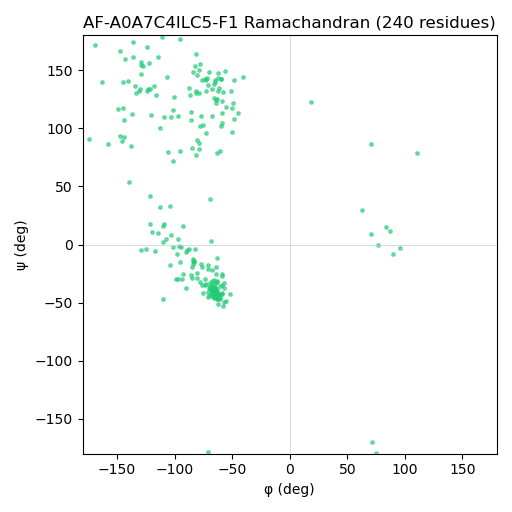A 1
ATOM 607 C C . ARG A 1 84 ? 16.149 -25.424 55.535 1.00 62.47 84 ARG A C 1
ATOM 609 O O . ARG A 1 84 ? 15.423 -24.607 56.105 1.00 62.47 84 ARG A O 1
ATOM 616 N N . SER A 1 85 ? 15.708 -26.552 54.978 1.00 63.94 85 SER A N 1
ATOM 617 C CA . SER A 1 85 ? 14.342 -27.067 55.075 1.00 63.94 85 SER A CA 1
ATOM 618 C C . SER A 1 85 ? 13.863 -27.051 56.522 1.00 63.94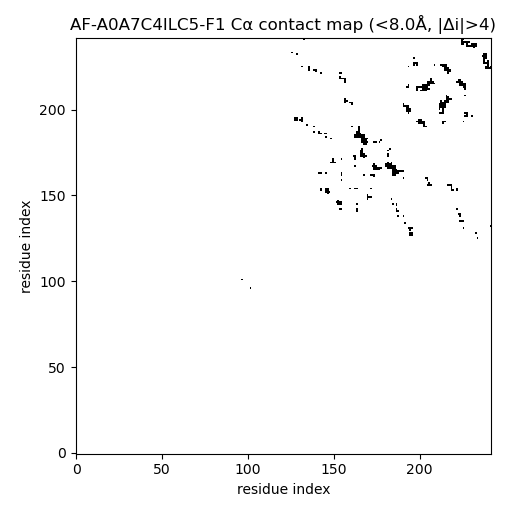 85 SER A C 1
ATOM 620 O O . SER A 1 85 ? 14.281 -27.871 57.337 1.00 63.94 85 SER A O 1
ATOM 622 N N . ARG A 1 86 ? 12.944 -26.136 56.831 1.00 61.66 86 ARG A N 1
ATOM 623 C CA . ARG A 1 86 ? 11.958 -26.360 57.881 1.00 61.66 86 ARG A CA 1
ATOM 624 C C . ARG A 1 86 ? 10.707 -26.848 57.179 1.00 61.66 86 ARG A C 1
ATOM 626 O O . ARG A 1 86 ? 10.080 -26.090 56.445 1.00 61.66 86 ARG A O 1
ATOM 633 N N . HIS A 1 87 ? 10.403 -28.124 57.393 1.00 62.91 87 HIS A N 1
ATOM 634 C CA . HIS A 1 87 ? 9.080 -28.692 57.184 1.00 62.91 87 HIS A CA 1
ATOM 635 C C . HIS A 1 87 ? 8.065 -27.803 57.912 1.00 62.91 87 HIS A C 1
ATOM 637 O O . HIS A 1 87 ? 7.899 -27.909 59.125 1.00 62.91 87 HIS A O 1
ATOM 643 N N . MET A 1 88 ? 7.430 -26.889 57.181 1.00 62.97 88 MET A N 1
ATOM 644 C CA . MET A 1 88 ? 6.185 -26.285 57.627 1.00 62.97 88 MET A CA 1
ATOM 645 C C . MET A 1 88 ? 5.080 -27.224 57.169 1.00 62.97 88 MET A C 1
ATOM 647 O O . MET A 1 88 ? 4.903 -27.466 55.977 1.00 62.97 88 MET A O 1
ATOM 651 N N . THR A 1 89 ? 4.407 -27.827 58.139 1.00 60.66 89 THR A N 1
ATOM 652 C CA . THR A 1 89 ? 3.207 -28.633 57.951 1.00 60.66 89 THR A CA 1
ATOM 653 C C . THR A 1 89 ? 2.205 -27.851 57.106 1.00 60.66 89 THR A C 1
ATOM 655 O O . THR A 1 89 ? 1.766 -26.769 57.498 1.00 60.66 89 THR A O 1
ATOM 658 N N . HIS A 1 90 ? 1.887 -28.386 55.927 1.00 56.47 90 HIS A N 1
ATOM 659 C CA . HIS A 1 90 ? 0.869 -27.856 55.032 1.00 56.47 90 HIS A CA 1
ATOM 660 C C . HIS A 1 90 ? -0.482 -27.850 55.757 1.00 56.47 90 HIS A C 1
ATOM 662 O O . HIS A 1 90 ? -1.140 -28.881 55.880 1.00 56.47 90 HIS A O 1
ATOM 668 N N . HIS A 1 91 ? -0.904 -26.682 56.241 1.00 57.00 91 HIS A N 1
ATOM 669 C CA . HIS A 1 91 ? -2.320 -26.432 56.465 1.00 57.00 91 HIS A CA 1
ATOM 670 C C . HIS A 1 91 ? -2.961 -26.269 55.086 1.00 57.00 91 HIS A C 1
ATOM 672 O O . HIS A 1 91 ? -2.909 -25.196 54.486 1.00 57.00 91 HIS A O 1
ATOM 678 N N . GLU A 1 92 ? -3.525 -27.363 54.577 1.00 64.19 92 GLU A N 1
ATOM 679 C CA . GLU A 1 92 ? -4.449 -27.392 53.442 1.00 64.19 92 GLU A CA 1
ATOM 680 C C . GLU A 1 92 ? -5.695 -26.564 53.798 1.00 64.19 92 GLU A C 1
ATOM 682 O O . GLU A 1 92 ? -6.732 -27.072 54.221 1.00 64.19 92 GLU A O 1
ATOM 687 N N . HIS A 1 93 ? -5.589 -25.243 53.678 1.00 60.03 93 HIS A N 1
ATOM 688 C CA . HIS A 1 93 ? -6.744 -24.362 53.642 1.00 60.03 93 HIS A CA 1
ATOM 689 C C . HIS A 1 93 ? -7.236 -24.304 52.198 1.00 60.03 93 HIS A C 1
ATOM 691 O O . HIS A 1 93 ? -6.905 -23.377 51.459 1.00 60.03 93 HIS A O 1
ATOM 697 N N . GLY A 1 94 ? -8.041 -25.295 51.810 1.00 63.84 94 GLY A N 1
ATOM 698 C CA . GLY A 1 94 ? -8.879 -25.242 50.614 1.00 63.84 94 GLY A CA 1
ATOM 699 C C . GLY A 1 94 ? -9.912 -24.123 50.749 1.00 63.84 94 GLY A C 1
ATOM 700 O O . GLY A 1 94 ? -11.061 -24.355 51.113 1.00 63.84 94 GLY A O 1
ATOM 701 N N . LYS A 1 95 ? -9.479 -22.884 50.519 1.00 66.06 95 LYS A N 1
ATOM 702 C CA . LYS A 1 95 ? -10.334 -21.700 50.469 1.00 66.06 95 LYS A CA 1
ATOM 703 C C . LYS A 1 95 ? -10.878 -21.593 49.050 1.00 66.06 95 LYS A C 1
ATOM 705 O O . LYS A 1 95 ? -10.136 -21.282 48.123 1.00 66.06 95 LYS A O 1
ATOM 710 N N . GLY A 1 96 ? -12.161 -21.902 48.887 1.00 73.62 96 GLY A N 1
ATOM 711 C CA . GLY A 1 96 ? -12.880 -21.654 47.642 1.00 73.62 96 GLY A CA 1
ATOM 712 C C . GLY A 1 96 ? -12.867 -20.164 47.295 1.00 73.62 96 GLY A C 1
ATOM 713 O O . GLY A 1 96 ? -12.962 -19.321 48.187 1.00 73.62 96 GLY A O 1
ATOM 714 N N . PHE A 1 97 ? -12.740 -19.860 46.000 1.00 73.75 97 PHE A N 1
ATOM 715 C CA . PHE A 1 97 ? -12.910 -18.515 45.451 1.00 73.75 97 PHE A CA 1
ATOM 716 C C . PHE A 1 97 ? -14.220 -17.917 45.968 1.00 73.75 97 PHE A C 1
ATOM 718 O O . PHE A 1 97 ? -15.292 -18.493 45.765 1.00 73.75 97 PHE A O 1
ATOM 725 N N . SER A 1 98 ? -14.150 -16.768 46.637 1.00 88.81 98 SER A N 1
ATOM 726 C CA . SER A 1 98 ? -15.366 -16.058 47.011 1.00 88.81 98 SER A CA 1
ATOM 727 C C . SER A 1 98 ? -16.010 -15.474 45.757 1.00 88.81 98 SER A C 1
ATOM 729 O O . SER A 1 98 ? -15.328 -14.894 44.911 1.00 88.81 98 SER A O 1
ATOM 731 N N . LEU A 1 99 ? -17.334 -15.584 45.641 1.00 88.56 99 LEU A N 1
ATOM 732 C CA . LEU A 1 99 ? -18.078 -15.029 44.507 1.00 88.56 99 LEU A CA 1
ATOM 733 C C . LEU A 1 99 ? -17.832 -13.515 44.367 1.00 88.56 99 LEU A C 1
ATOM 735 O O . LEU A 1 99 ? -17.735 -13.005 43.256 1.00 88.56 99 LEU A O 1
ATOM 739 N N . ILE A 1 100 ? -17.638 -12.812 45.490 1.00 93.19 100 ILE A N 1
ATOM 740 C CA . ILE A 1 100 ? -17.319 -11.378 45.496 1.00 93.19 100 ILE A CA 1
ATOM 741 C C . ILE A 1 100 ? -15.962 -11.083 44.848 1.00 93.19 100 ILE A C 1
ATOM 743 O O . ILE A 1 100 ? -15.823 -10.084 44.154 1.00 93.19 100 ILE A O 1
ATOM 747 N N . GLU A 1 101 ? -14.977 -11.961 45.034 1.00 91.00 101 GLU A N 1
ATOM 748 C CA . GLU A 1 101 ? -13.596 -11.761 44.590 1.00 91.00 101 GLU A CA 1
ATOM 749 C C . GLU A 1 101 ? -13.504 -11.818 43.066 1.00 91.00 101 GLU A C 1
ATOM 751 O O . GLU A 1 101 ? -12.843 -10.990 42.444 1.00 91.00 101 GLU A O 1
ATOM 756 N N . LEU A 1 102 ? -14.278 -12.711 42.448 1.00 90.88 102 LEU A N 1
ATOM 757 C CA . LEU A 1 102 ? -14.421 -12.756 40.998 1.00 90.88 102 LEU A CA 1
ATOM 758 C C . LEU A 1 102 ? -15.206 -11.547 40.459 1.00 90.88 102 LEU A C 1
ATOM 760 O O . LEU A 1 102 ? -14.852 -11.006 39.412 1.00 90.88 102 LEU A O 1
ATOM 764 N N . VAL A 1 103 ? -16.235 -11.086 41.184 1.00 95.56 103 VAL A N 1
ATOM 765 C CA . VAL A 1 103 ? -17.061 -9.941 40.764 1.00 95.56 103 VAL A CA 1
ATOM 766 C C . VAL A 1 103 ? -16.243 -8.649 40.687 1.00 95.56 103 VAL A C 1
ATOM 768 O O . VAL A 1 103 ? -16.366 -7.924 39.701 1.00 95.56 103 VAL A O 1
ATOM 771 N N . ILE A 1 104 ? -15.361 -8.358 41.653 1.00 94.94 104 ILE A N 1
ATOM 772 C CA . ILE A 1 104 ? -14.563 -7.118 41.580 1.00 94.94 104 ILE A CA 1
ATOM 773 C C . ILE A 1 104 ? -13.606 -7.147 40.381 1.00 94.94 104 ILE A C 1
ATOM 775 O O . ILE A 1 104 ? -13.401 -6.128 39.723 1.00 94.94 104 ILE A O 1
ATOM 779 N N . VAL A 1 105 ? -13.034 -8.317 40.076 1.00 95.56 105 VAL A N 1
ATOM 780 C CA . VAL A 1 105 ? -12.064 -8.475 38.986 1.00 95.56 105 VAL A CA 1
ATOM 781 C C . VAL A 1 105 ? -12.730 -8.213 37.640 1.00 95.56 105 VAL A C 1
ATOM 783 O O . VAL A 1 105 ? -12.196 -7.441 36.840 1.00 95.56 105 VAL A O 1
ATOM 786 N N . VAL A 1 106 ? -13.918 -8.784 37.403 1.00 96.06 106 VAL A N 1
ATOM 787 C CA . VAL A 1 106 ? -14.643 -8.563 36.141 1.00 96.06 106 VAL A CA 1
ATOM 788 C C . VAL A 1 106 ? -15.105 -7.109 35.979 1.00 96.06 106 VAL A C 1
ATOM 790 O O . VAL A 1 106 ? -15.128 -6.592 34.863 1.00 96.06 106 VAL A O 1
ATOM 793 N N . VAL A 1 107 ? -15.399 -6.409 37.080 1.00 97.31 107 VAL A N 1
ATOM 794 C CA . VAL A 1 107 ? -15.740 -4.977 37.053 1.00 97.31 107 VAL A CA 1
ATOM 795 C C . VAL A 1 107 ? -14.530 -4.125 36.659 1.00 97.31 107 VAL A C 1
ATOM 797 O O . VAL A 1 107 ? -14.650 -3.241 35.811 1.00 97.31 107 VAL A O 1
ATOM 800 N N . ILE A 1 108 ? -13.347 -4.400 37.213 1.00 96.88 108 ILE A N 1
ATOM 801 C CA . ILE A 1 108 ? -12.138 -3.624 36.899 1.00 96.88 108 ILE A CA 1
ATOM 802 C C . ILE A 1 108 ? -11.722 -3.819 35.432 1.00 96.88 108 ILE A C 1
ATOM 804 O O . ILE A 1 108 ? -11.440 -2.833 34.745 1.00 96.88 108 ILE A O 1
ATOM 808 N N . ILE A 1 109 ? -11.734 -5.055 34.912 1.00 96.88 109 ILE A N 1
ATOM 809 C CA . ILE A 1 109 ? -11.417 -5.297 33.490 1.00 96.88 109 ILE A CA 1
ATOM 810 C C . ILE A 1 109 ? -12.444 -4.644 32.556 1.00 96.88 109 ILE A C 1
ATOM 812 O O . ILE A 1 109 ? -12.059 -4.164 31.491 1.00 96.88 109 ILE A O 1
ATOM 816 N N . ALA A 1 110 ? -13.721 -4.559 32.955 1.00 97.25 110 ALA A N 1
ATOM 817 C CA . ALA A 1 110 ? -14.752 -3.886 32.168 1.00 97.25 110 ALA A CA 1
ATOM 818 C C . ALA A 1 110 ? -14.480 -2.376 32.045 1.00 97.25 110 ALA A C 1
ATOM 820 O O . ALA A 1 110 ? -14.566 -1.823 30.947 1.00 97.25 110 ALA A O 1
ATOM 821 N N . ILE A 1 111 ? -14.074 -1.717 33.137 1.00 96.94 111 ILE A N 1
ATOM 822 C CA . ILE A 1 111 ? -13.736 -0.284 33.139 1.00 96.94 111 ILE A CA 1
ATOM 823 C C . ILE A 1 111 ? -12.497 -0.011 32.272 1.00 96.94 111 ILE A C 1
ATOM 825 O O . ILE A 1 111 ? -12.500 0.914 31.457 1.00 96.94 111 ILE A O 1
ATOM 829 N N . ILE A 1 112 ? -11.446 -0.830 32.404 1.00 97.19 112 ILE A N 1
ATOM 830 C CA . ILE A 1 112 ? -10.225 -0.682 31.594 1.00 97.19 112 ILE A CA 1
ATOM 831 C C . ILE A 1 112 ? -10.534 -0.928 30.112 1.00 97.19 112 ILE A C 1
ATOM 833 O O . ILE A 1 112 ? -10.122 -0.138 29.259 1.00 97.19 112 ILE A O 1
ATOM 837 N N . GLY A 1 113 ? -11.293 -1.983 29.802 1.00 95.50 113 GLY A N 1
ATOM 838 C CA . GLY A 1 113 ? -11.687 -2.333 28.438 1.00 95.50 113 GLY A CA 1
ATOM 839 C C . GLY A 1 113 ? -12.463 -1.214 27.744 1.00 95.50 113 GLY A C 1
ATOM 840 O O . GLY A 1 113 ? -12.154 -0.881 26.598 1.00 95.50 113 GLY A O 1
ATOM 841 N N . ALA A 1 114 ? -13.392 -0.567 28.455 1.00 96.00 114 ALA A N 1
ATOM 842 C CA . ALA A 1 114 ? -14.204 0.525 27.918 1.00 96.00 114 ALA A CA 1
ATOM 843 C C . ALA A 1 114 ? -13.370 1.721 27.420 1.00 96.00 114 ALA A C 1
ATOM 845 O O . ALA A 1 114 ? -13.719 2.339 26.415 1.00 96.00 114 ALA A O 1
ATOM 846 N N . ILE A 1 115 ? -12.249 2.039 28.078 1.00 94.00 115 ILE A N 1
ATOM 847 C CA . ILE A 1 115 ? -11.376 3.162 27.690 1.00 94.00 115 ILE A CA 1
ATOM 848 C C . ILE A 1 115 ? -10.293 2.713 26.697 1.00 94.00 115 ILE A C 1
ATOM 850 O O . ILE A 1 115 ? -9.940 3.456 25.775 1.00 94.00 115 ILE A O 1
ATOM 854 N N . ALA A 1 116 ? -9.749 1.508 26.873 1.00 92.50 116 ALA A N 1
ATOM 855 C CA . ALA A 1 116 ? -8.625 1.015 26.084 1.00 92.50 116 ALA A CA 1
ATOM 856 C C . ALA A 1 116 ? -9.014 0.686 24.633 1.00 92.50 116 ALA A C 1
ATOM 858 O O . ALA A 1 116 ? -8.321 1.108 23.705 1.00 92.50 116 ALA A O 1
ATOM 859 N N . ILE A 1 117 ? -10.140 -0.008 24.423 1.00 90.19 117 ILE A N 1
ATOM 860 C CA . ILE A 1 117 ? -10.594 -0.465 23.098 1.00 90.19 117 ILE A CA 1
ATOM 861 C C . ILE A 1 117 ? -10.771 0.695 22.098 1.00 90.19 117 ILE A C 1
ATOM 863 O O . ILE A 1 117 ? -10.161 0.642 21.024 1.00 90.19 117 ILE A O 1
ATOM 867 N N . PRO A 1 118 ? -11.525 1.775 22.401 1.00 90.44 118 PRO A N 1
ATOM 868 C CA . PRO A 1 118 ? -11.731 2.848 21.428 1.00 90.44 118 PRO A CA 1
ATOM 869 C C . PRO A 1 118 ? -10.445 3.627 21.126 1.00 90.44 118 PRO A C 1
ATOM 871 O O . PRO A 1 118 ? -10.261 4.098 20.004 1.00 90.44 118 PRO A O 1
ATOM 874 N N . ARG A 1 119 ? -9.534 3.762 22.102 1.00 87.06 119 ARG A N 1
ATOM 875 C CA . ARG A 1 119 ? -8.241 4.432 21.892 1.00 87.06 119 ARG A CA 1
ATOM 876 C C . ARG A 1 119 ? -7.319 3.612 20.995 1.00 87.06 119 ARG A C 1
ATOM 878 O O . ARG A 1 119 ? -6.708 4.176 20.091 1.00 87.06 119 ARG A O 1
ATOM 885 N N . MET A 1 120 ? -7.244 2.302 21.222 1.00 87.69 120 MET A N 1
ATOM 886 C CA .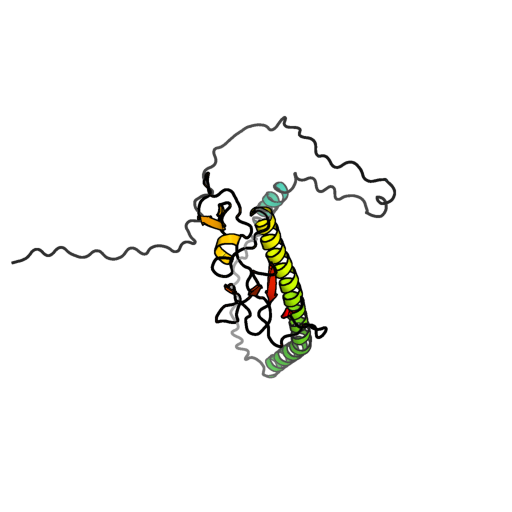 MET A 1 120 ? -6.406 1.404 20.429 1.00 87.69 120 MET A CA 1
ATOM 887 C C . MET A 1 120 ? -6.914 1.274 18.988 1.00 87.69 120 MET A C 1
ATOM 889 O O . MET A 1 120 ? -6.110 1.305 18.063 1.00 87.69 120 MET A O 1
ATOM 893 N N . SER A 1 121 ? -8.237 1.220 18.787 1.00 87.44 121 SER A N 1
ATOM 894 C CA . SER A 1 121 ? -8.845 1.162 17.449 1.00 87.44 121 SER A CA 1
ATOM 895 C C . SER A 1 121 ? -8.492 2.386 16.590 1.00 87.44 121 SER A C 1
ATOM 897 O O . SER A 1 121 ? -8.013 2.238 15.467 1.00 87.44 121 SER A O 1
ATOM 899 N N . ARG A 1 122 ? -8.608 3.606 17.140 1.00 86.44 122 ARG A N 1
ATOM 900 C CA . ARG A 1 122 ? -8.211 4.832 16.419 1.00 86.44 122 ARG A CA 1
ATOM 901 C C . ARG A 1 122 ? -6.711 4.891 16.126 1.00 86.44 122 ARG A C 1
ATOM 903 O O . ARG A 1 122 ? -6.322 5.343 15.055 1.00 86.44 122 ARG A O 1
ATOM 910 N N . GLY A 1 123 ? -5.878 4.430 17.061 1.00 87.75 123 GLY A N 1
ATOM 911 C CA . GLY A 1 123 ? -4.431 4.340 16.849 1.00 87.75 123 GLY A CA 1
ATOM 912 C C . GLY A 1 123 ? -4.067 3.376 15.717 1.00 87.75 123 GLY A C 1
ATOM 913 O O . GLY A 1 123 ? -3.212 3.693 14.896 1.00 87.75 123 GLY A O 1
ATOM 914 N N . ALA A 1 124 ? -4.753 2.233 15.636 1.00 89.19 124 ALA A N 1
ATOM 915 C CA . ALA A 1 124 ? -4.556 1.259 14.567 1.00 89.19 124 ALA A CA 1
ATOM 916 C C . ALA A 1 124 ? -4.988 1.796 13.192 1.00 89.19 124 ALA A C 1
ATOM 918 O O . ALA A 1 124 ? -4.277 1.568 12.216 1.00 89.19 124 ALA A O 1
ATOM 919 N N . ALA A 1 125 ? -6.105 2.531 13.116 1.00 89.62 125 ALA A N 1
ATOM 920 C CA . ALA A 1 125 ? -6.554 3.167 11.876 1.00 89.62 125 ALA A CA 1
ATOM 921 C C . ALA A 1 125 ? -5.533 4.200 11.366 1.00 89.62 125 ALA A C 1
ATOM 923 O O . ALA A 1 125 ? -5.047 4.073 10.249 1.00 89.62 125 ALA A O 1
ATOM 924 N N . GLY A 1 126 ? -5.093 5.136 12.217 1.00 91.31 126 GLY A N 1
ATOM 925 C CA . GLY A 1 126 ? -4.092 6.138 11.821 1.00 91.31 126 GLY A CA 1
ATOM 926 C C . GLY A 1 126 ? -2.724 5.542 11.455 1.00 91.31 126 GLY A C 1
ATOM 927 O O . GLY A 1 126 ? -2.020 6.069 10.591 1.00 91.31 126 GLY A O 1
ATOM 928 N N . ALA A 1 127 ? -2.342 4.421 12.077 1.00 93.19 127 ALA A N 1
ATOM 929 C CA . ALA A 1 127 ? -1.152 3.672 11.680 1.00 93.19 127 ALA A CA 1
ATOM 930 C C . ALA A 1 127 ? -1.305 3.039 10.286 1.00 93.19 127 ALA A C 1
ATOM 932 O O . ALA A 1 127 ? -0.351 3.056 9.512 1.00 93.19 127 ALA A O 1
ATOM 933 N N . ALA A 1 128 ? -2.490 2.517 9.953 1.00 93.25 128 ALA A N 1
ATOM 934 C CA . ALA A 1 128 ? -2.778 1.970 8.628 1.00 93.25 128 ALA A CA 1
ATOM 935 C C . ALA A 1 128 ? -2.795 3.063 7.545 1.00 93.25 128 ALA A C 1
ATOM 937 O O . ALA A 1 128 ? -2.224 2.850 6.478 1.00 93.25 128 ALA A O 1
ATOM 938 N N . ASP A 1 129 ? -3.347 4.243 7.845 1.00 94.00 129 ASP A N 1
ATOM 939 C CA . ASP A 1 129 ? -3.313 5.413 6.953 1.00 94.00 129 ASP A CA 1
ATOM 940 C C . ASP A 1 129 ? -1.869 5.846 6.663 1.00 94.00 129 ASP A C 1
ATOM 942 O O . ASP A 1 129 ? -1.481 6.091 5.522 1.00 94.00 129 ASP A O 1
ATOM 946 N N . SER A 1 130 ? -1.040 5.897 7.708 1.00 94.19 130 SER A N 1
ATOM 947 C CA . SER A 1 130 ? 0.368 6.290 7.583 1.00 94.19 130 SER A CA 1
ATOM 948 C C . SER A 1 130 ? 1.179 5.250 6.805 1.00 94.19 130 SER A C 1
ATOM 950 O O . SER A 1 130 ? 2.048 5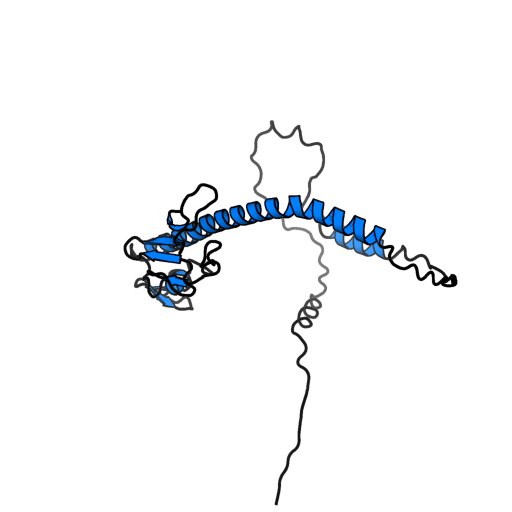.614 6.013 1.00 94.19 130 SER A O 1
ATOM 952 N N . ALA A 1 131 ? 0.883 3.962 7.011 1.00 95.56 131 ALA A N 1
ATOM 953 C CA . ALA A 1 131 ? 1.475 2.875 6.240 1.00 95.56 131 ALA A CA 1
ATOM 954 C C . ALA A 1 131 ? 1.096 2.978 4.758 1.00 95.56 131 ALA A C 1
ATOM 956 O O . ALA A 1 131 ? 1.984 2.899 3.919 1.00 95.56 131 ALA A O 1
ATOM 957 N N . LEU A 1 132 ? -0.175 3.255 4.437 1.00 95.69 132 LEU A N 1
ATOM 958 C CA . LEU A 1 132 ? -0.633 3.404 3.053 1.00 95.69 132 LEU A CA 1
ATOM 959 C C . LEU A 1 132 ? 0.150 4.491 2.309 1.00 95.69 132 LEU A C 1
ATOM 961 O O . LEU A 1 132 ? 0.645 4.253 1.210 1.00 95.69 132 LEU A O 1
ATOM 965 N N . ILE A 1 133 ? 0.271 5.676 2.911 1.00 95.12 133 ILE A N 1
ATOM 966 C CA . ILE A 1 133 ? 0.981 6.812 2.306 1.00 95.12 133 ILE A CA 1
ATOM 967 C C . ILE A 1 133 ? 2.467 6.476 2.108 1.00 95.12 133 ILE A C 1
ATOM 969 O O . ILE A 1 133 ? 3.049 6.801 1.071 1.00 95.12 133 ILE A O 1
ATOM 973 N N . GLY A 1 134 ? 3.083 5.804 3.086 1.00 96.50 134 GLY A N 1
ATOM 974 C CA . GLY A 1 134 ? 4.466 5.339 2.986 1.00 96.50 134 GLY A CA 1
ATOM 975 C C . GLY A 1 134 ? 4.664 4.318 1.865 1.00 96.50 134 GLY A C 1
ATOM 976 O O . GLY A 1 134 ? 5.573 4.470 1.051 1.00 96.50 134 GLY A O 1
ATOM 977 N N . ASP A 1 135 ? 3.785 3.321 1.784 1.00 96.19 135 ASP A N 1
ATOM 978 C CA . ASP A 1 135 ? 3.827 2.271 0.768 1.00 96.19 135 ASP A CA 1
ATOM 979 C C . ASP A 1 135 ? 3.607 2.843 -0.642 1.00 96.19 135 ASP A C 1
ATOM 981 O O . ASP A 1 135 ? 4.347 2.495 -1.563 1.00 96.19 135 ASP A O 1
ATOM 985 N N . LEU A 1 136 ? 2.669 3.785 -0.812 1.00 96.12 136 LEU A N 1
ATOM 986 C CA . LEU A 1 136 ? 2.470 4.502 -2.078 1.00 96.12 136 LEU A CA 1
ATOM 987 C C . LEU A 1 136 ? 3.711 5.297 -2.490 1.00 96.12 136 LEU A C 1
ATOM 989 O O . LEU A 1 136 ? 4.086 5.266 -3.659 1.00 96.12 136 LEU A O 1
ATOM 993 N N . SER A 1 137 ? 4.372 5.978 -1.551 1.00 96.31 137 SER A N 1
ATOM 994 C CA . SER A 1 137 ? 5.616 6.711 -1.823 1.00 96.31 137 SER A CA 1
ATOM 995 C C . SER A 1 137 ? 6.737 5.779 -2.299 1.00 96.31 137 SER A C 1
ATOM 997 O O . SER A 1 137 ? 7.414 6.070 -3.285 1.00 96.31 137 SER A O 1
ATOM 999 N N . ILE A 1 138 ? 6.885 4.616 -1.656 1.00 96.06 138 ILE A N 1
ATOM 1000 C CA . ILE A 1 138 ? 7.864 3.593 -2.048 1.00 96.06 138 ILE A CA 1
ATOM 1001 C C . ILE A 1 138 ? 7.558 3.053 -3.450 1.00 96.06 138 ILE A C 1
ATOM 1003 O O . ILE A 1 138 ? 8.463 2.945 -4.276 1.00 96.06 138 ILE A O 1
ATOM 1007 N N . LEU A 1 139 ? 6.294 2.725 -3.731 1.00 96.25 139 LEU A N 1
ATOM 1008 C CA . LEU A 1 139 ? 5.878 2.188 -5.027 1.00 96.25 139 LEU A CA 1
ATOM 1009 C C . LEU A 1 139 ? 6.049 3.208 -6.158 1.00 96.25 139 LEU A C 1
ATOM 1011 O O . LEU A 1 139 ? 6.591 2.863 -7.204 1.00 96.25 139 LEU A O 1
ATOM 1015 N N . ARG A 1 140 ? 5.642 4.463 -5.940 1.00 96.12 140 ARG A N 1
ATOM 1016 C CA . ARG A 1 140 ? 5.810 5.557 -6.910 1.00 96.12 140 ARG A CA 1
ATOM 1017 C C . ARG A 1 140 ? 7.282 5.820 -7.197 1.00 96.12 140 ARG A C 1
ATOM 1019 O O . ARG A 1 140 ? 7.677 5.809 -8.353 1.00 96.12 140 ARG A O 1
ATOM 1026 N N . GLY A 1 141 ? 8.111 5.914 -6.156 1.00 96.12 141 GLY A N 1
ATOM 1027 C CA . GLY A 1 141 ? 9.554 6.082 -6.326 1.00 96.12 141 GLY A CA 1
ATOM 1028 C C . GLY A 1 141 ? 10.215 4.926 -7.086 1.00 96.12 141 GLY A C 1
ATOM 1029 O O . GLY A 1 141 ? 11.129 5.155 -7.874 1.00 96.12 141 GLY A O 1
ATOM 1030 N N . ALA A 1 142 ? 9.744 3.688 -6.897 1.00 96.00 142 ALA A N 1
ATOM 1031 C CA . ALA A 1 142 ? 10.231 2.540 -7.660 1.00 96.00 142 ALA A CA 1
ATOM 1032 C C . ALA A 1 142 ? 9.840 2.619 -9.148 1.00 96.00 142 ALA A C 1
ATOM 1034 O O . ALA A 1 142 ? 10.662 2.300 -10.005 1.00 96.00 142 ALA A O 1
ATOM 1035 N N . ILE A 1 143 ? 8.619 3.069 -9.456 1.00 95.56 143 ILE A N 1
ATOM 1036 C CA . ILE A 1 143 ? 8.142 3.277 -10.832 1.00 95.56 143 ILE A CA 1
ATOM 1037 C C . ILE A 1 143 ? 8.911 4.420 -11.512 1.00 95.56 143 ILE A C 1
ATOM 1039 O O . ILE A 1 143 ? 9.349 4.257 -12.649 1.00 95.56 143 ILE A O 1
ATOM 1043 N N . ASP A 1 144 ? 9.139 5.535 -10.817 1.00 95.38 144 ASP A N 1
ATOM 1044 C CA . ASP A 1 144 ? 9.887 6.685 -11.346 1.00 95.38 144 ASP A CA 1
ATOM 1045 C C . ASP A 1 144 ? 11.354 6.323 -11.637 1.00 95.38 144 ASP A C 1
ATOM 1047 O O . ASP A 1 144 ? 11.932 6.720 -12.656 1.00 95.38 144 ASP A O 1
ATOM 1051 N N . LEU A 1 145 ? 11.970 5.526 -10.757 1.00 95.12 145 LEU A N 1
ATOM 1052 C CA . LEU A 1 145 ? 13.331 5.032 -10.957 1.00 95.12 145 LEU A CA 1
ATOM 1053 C C . LEU A 1 145 ? 13.402 4.053 -12.137 1.00 95.12 145 LEU A C 1
ATOM 1055 O O . LEU A 1 145 ? 14.297 4.182 -12.971 1.00 95.12 145 LEU A O 1
ATOM 1059 N N . TYR A 1 146 ? 12.429 3.140 -12.258 1.00 95.31 146 TYR A N 1
ATOM 1060 C CA . TYR A 1 146 ? 12.301 2.263 -13.425 1.00 95.31 146 TYR A CA 1
ATOM 1061 C C . TYR A 1 146 ? 12.215 3.080 -14.718 1.00 95.31 146 TYR A C 1
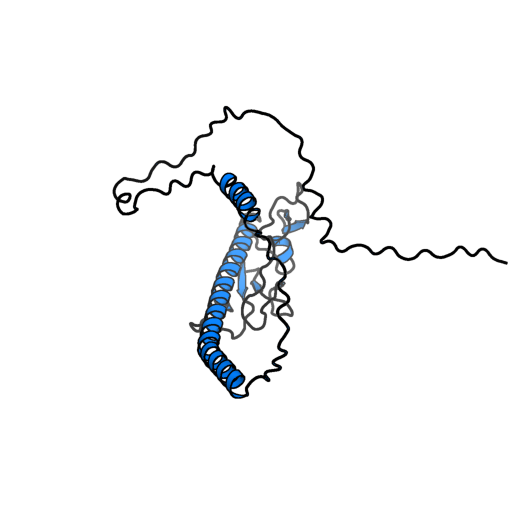ATOM 1063 O O . TYR A 1 146 ? 12.964 2.830 -15.662 1.00 95.31 146 TYR A O 1
ATOM 1071 N N . GLN A 1 147 ? 11.343 4.092 -14.742 1.00 94.75 147 GLN A N 1
ATOM 1072 C CA . GLN A 1 147 ? 11.135 4.951 -15.903 1.00 94.75 147 GLN A CA 1
ATOM 1073 C C . GLN A 1 147 ? 12.425 5.669 -16.322 1.00 94.75 147 GLN A C 1
ATOM 1075 O O . GLN A 1 147 ? 12.732 5.764 -17.512 1.00 94.75 147 GLN A O 1
ATOM 1080 N N . THR A 1 148 ? 13.186 6.161 -15.343 1.00 94.12 148 THR A N 1
ATOM 1081 C CA . THR A 1 148 ? 14.453 6.864 -15.579 1.00 94.12 148 THR A CA 1
ATOM 1082 C C . THR A 1 148 ? 15.494 5.951 -16.229 1.00 94.12 148 THR A C 1
ATOM 1084 O O . THR A 1 148 ? 16.238 6.392 -17.103 1.00 94.12 148 THR A O 1
ATOM 1087 N N . GLU A 1 149 ? 15.539 4.678 -15.835 1.00 93.62 149 GLU A N 1
ATOM 1088 C CA . GLU A 1 149 ? 16.496 3.704 -16.371 1.00 93.62 149 GLU A CA 1
ATOM 1089 C C . GLU A 1 149 ? 16.072 3.116 -17.731 1.00 93.62 149 GLU A C 1
ATOM 1091 O O . GLU A 1 149 ? 16.938 2.756 -18.522 1.00 93.62 149 GLU A O 1
ATOM 1096 N N . HIS A 1 150 ? 14.771 3.102 -18.048 1.00 93.62 150 HIS A N 1
ATOM 1097 C CA . HIS A 1 150 ? 14.205 2.538 -19.288 1.00 93.62 150 HIS A CA 1
ATOM 1098 C C . HIS A 1 150 ? 13.787 3.610 -20.310 1.00 93.62 150 HIS A C 1
ATOM 1100 O O . HIS A 1 150 ? 12.792 3.474 -21.032 1.00 93.62 150 HIS A O 1
ATOM 1106 N N . GLY A 1 151 ? 14.523 4.723 -20.349 1.00 90.12 151 GLY A N 1
ATOM 1107 C CA . GLY A 1 151 ? 14.370 5.746 -21.388 1.00 90.12 151 GLY A CA 1
ATOM 1108 C C . GLY A 1 151 ? 13.002 6.435 -21.414 1.00 90.12 151 GLY A C 1
ATOM 1109 O O . GLY A 1 151 ? 12.547 6.842 -22.480 1.00 90.12 151 GLY A O 1
ATOM 1110 N N . GLY A 1 152 ? 12.329 6.558 -20.267 1.00 91.00 152 GLY A N 1
ATOM 1111 C CA . GLY A 1 152 ? 11.003 7.177 -20.170 1.00 91.00 152 GLY A CA 1
ATOM 1112 C C . GLY A 1 152 ? 9.835 6.189 -20.215 1.00 91.00 152 GLY A C 1
ATOM 1113 O O . GLY A 1 152 ? 8.687 6.613 -20.060 1.00 91.00 152 GLY A O 1
ATOM 1114 N N . THR A 1 153 ? 10.106 4.893 -20.391 1.00 92.62 153 THR A N 1
ATOM 1115 C CA . THR A 1 153 ? 9.077 3.853 -20.502 1.00 92.62 153 THR A CA 1
ATOM 1116 C C . THR A 1 153 ? 8.662 3.342 -19.127 1.00 92.62 153 THR A C 1
ATOM 1118 O O . THR A 1 153 ? 9.497 2.951 -18.314 1.00 92.62 153 THR A O 1
ATOM 1121 N N . PHE A 1 154 ? 7.359 3.318 -18.868 1.00 94.50 154 PHE A N 1
ATOM 1122 C CA . PHE A 1 154 ? 6.798 2.757 -17.643 1.00 94.50 154 PHE A CA 1
ATOM 1123 C C . PHE A 1 154 ? 6.752 1.219 -17.672 1.00 94.50 154 PHE A C 1
ATOM 1125 O O . PHE A 1 154 ? 6.713 0.624 -18.753 1.00 94.50 154 PHE A O 1
ATOM 1132 N N . PRO A 1 155 ? 6.744 0.552 -16.502 1.00 94.12 155 PRO A N 1
ATOM 1133 C CA . PRO A 1 155 ? 6.587 -0.895 -16.447 1.00 94.12 155 PRO A CA 1
ATOM 1134 C C . PRO A 1 155 ? 5.232 -1.328 -17.025 1.00 94.12 155 PRO A C 1
ATOM 1136 O O . PRO A 1 155 ? 4.218 -0.643 -16.914 1.00 94.12 155 PRO A O 1
ATOM 1139 N N . SER A 1 156 ? 5.207 -2.504 -17.642 1.00 94.31 156 SER A N 1
ATOM 1140 C CA . SER A 1 156 ? 3.985 -3.087 -18.199 1.00 94.31 156 SER A CA 1
ATOM 1141 C C . SER A 1 156 ? 3.066 -3.600 -17.087 1.00 94.31 156 SER A C 1
ATOM 1143 O O . SER A 1 156 ? 3.540 -4.199 -16.124 1.00 94.31 156 SER A O 1
ATOM 1145 N N . THR A 1 157 ? 1.745 -3.458 -17.229 1.00 91.25 157 THR A N 1
ATOM 1146 C CA . THR A 1 157 ? 0.773 -3.976 -16.242 1.00 91.25 157 THR A CA 1
ATOM 1147 C C . THR A 1 157 ? 0.909 -5.481 -16.011 1.00 91.25 157 THR A C 1
ATOM 1149 O O . THR A 1 157 ? 0.800 -5.935 -14.877 1.00 91.25 157 THR A O 1
ATOM 1152 N N . ALA A 1 158 ? 1.206 -6.251 -17.062 1.00 89.00 158 ALA A N 1
ATOM 1153 C CA . ALA A 1 158 ? 1.335 -7.705 -16.983 1.00 89.00 158 ALA A CA 1
ATOM 1154 C C . ALA A 1 158 ? 2.543 -8.171 -16.152 1.00 89.00 158 ALA A C 1
ATOM 1156 O O . ALA A 1 158 ? 2.449 -9.184 -15.464 1.00 89.00 158 ALA A O 1
ATOM 1157 N N . ASN A 1 159 ? 3.667 -7.444 -16.208 1.00 91.06 159 ASN A N 1
ATOM 1158 C CA . ASN A 1 159 ? 4.926 -7.863 -15.583 1.00 91.06 159 ASN A CA 1
ATOM 1159 C C . ASN A 1 159 ? 5.445 -6.883 -14.526 1.00 91.06 159 ASN A C 1
ATOM 1161 O O . ASN A 1 159 ? 6.575 -7.041 -14.078 1.00 91.06 159 ASN A O 1
ATOM 1165 N N . ILE A 1 160 ? 4.654 -5.895 -14.097 1.00 93.69 160 ILE A N 1
ATOM 1166 C CA . ILE A 1 160 ? 5.104 -4.839 -13.177 1.00 93.69 160 ILE A CA 1
ATOM 1167 C C . ILE A 1 160 ? 5.764 -5.392 -11.911 1.00 93.69 160 ILE A C 1
ATOM 1169 O O . ILE A 1 160 ? 6.802 -4.895 -11.489 1.00 93.69 160 ILE A O 1
ATOM 1173 N N . VAL A 1 161 ? 5.201 -6.443 -11.311 1.00 93.06 161 VAL A N 1
ATOM 1174 C CA . VAL A 1 161 ? 5.753 -7.028 -10.081 1.00 93.06 161 VAL A CA 1
ATOM 1175 C C . VAL A 1 161 ? 7.160 -7.566 -10.330 1.00 93.06 161 VAL A C 1
ATOM 1177 O O . VAL A 1 161 ? 8.075 -7.275 -9.561 1.00 93.06 161 VAL A O 1
ATOM 1180 N N . ASP A 1 162 ? 7.353 -8.295 -11.424 1.00 93.94 162 ASP A N 1
ATOM 1181 C CA . ASP A 1 162 ? 8.648 -8.860 -11.789 1.00 93.94 162 ASP A CA 1
ATOM 1182 C C . ASP A 1 162 ? 9.623 -7.766 -12.239 1.00 93.94 162 ASP A C 1
ATOM 1184 O O . ASP A 1 162 ? 10.769 -7.756 -11.805 1.00 93.94 162 ASP A O 1
ATOM 1188 N N . GLN A 1 163 ? 9.163 -6.786 -13.015 1.00 94.19 163 GLN A N 1
ATOM 1189 C CA . GLN A 1 163 ? 9.964 -5.647 -13.473 1.00 94.19 163 GLN A CA 1
ATOM 1190 C C . GLN A 1 163 ? 10.451 -4.759 -12.320 1.00 94.19 163 GLN A C 1
ATOM 1192 O O . GLN A 1 163 ? 11.546 -4.205 -12.392 1.00 94.19 163 GLN A O 1
ATOM 1197 N N . LEU A 1 164 ? 9.674 -4.648 -11.237 1.00 94.19 164 LEU A N 1
ATOM 1198 C CA . LEU A 1 164 ? 10.071 -3.897 -10.048 1.00 94.19 164 LEU A CA 1
ATOM 1199 C C . LEU A 1 164 ? 10.935 -4.712 -9.076 1.00 94.19 164 LEU A C 1
ATOM 1201 O O . LEU A 1 164 ? 11.738 -4.123 -8.352 1.00 94.19 164 LEU A O 1
ATOM 1205 N N . THR A 1 165 ? 10.781 -6.039 -9.025 1.00 94.94 165 THR A N 1
ATOM 1206 C CA . THR A 1 165 ? 11.451 -6.891 -8.020 1.00 94.94 165 THR A CA 1
ATOM 1207 C C . THR A 1 165 ? 12.650 -7.682 -8.531 1.00 94.94 165 THR A C 1
ATOM 1209 O O . THR A 1 165 ? 13.465 -8.128 -7.721 1.00 94.94 165 THR A O 1
ATOM 1212 N N . LYS A 1 166 ? 12.789 -7.841 -9.849 1.00 94.88 166 LYS A N 1
ATOM 1213 C CA . LYS A 1 166 ? 13.882 -8.561 -10.514 1.00 94.88 166 LYS A CA 1
ATOM 1214 C C . LYS A 1 166 ? 14.788 -7.595 -11.278 1.00 94.88 166 LYS A C 1
ATOM 1216 O O . LYS A 1 166 ? 14.562 -6.386 -11.288 1.00 94.88 166 LYS A O 1
ATOM 1221 N N . TYR A 1 167 ? 15.838 -8.137 -11.893 1.00 94.19 167 TYR A N 1
ATOM 1222 C CA . TYR A 1 167 ? 16.701 -7.372 -12.787 1.00 94.19 167 TYR A CA 1
ATOM 1223 C C . TYR A 1 167 ? 16.070 -7.251 -14.168 1.00 94.19 167 TYR A C 1
ATOM 1225 O O . TYR A 1 167 ? 15.433 -8.197 -14.633 1.00 94.19 167 TYR A O 1
ATOM 1233 N N . THR A 1 168 ? 16.292 -6.123 -14.833 1.00 94.62 168 THR A N 1
ATOM 1234 C CA . THR A 1 168 ? 15.721 -5.816 -16.148 1.00 94.62 168 THR A CA 1
ATOM 1235 C C . THR A 1 168 ? 16.779 -5.404 -17.166 1.00 94.62 168 THR A C 1
ATOM 1237 O O . THR A 1 168 ? 17.881 -4.966 -16.813 1.00 94.62 168 THR A O 1
ATOM 1240 N N . ASP A 1 169 ? 16.472 -5.641 -18.440 1.00 93.25 169 ASP A N 1
ATOM 1241 C CA . ASP A 1 169 ? 17.214 -5.097 -19.579 1.00 93.25 169 ASP A CA 1
ATOM 1242 C C . ASP A 1 169 ? 16.563 -3.804 -20.092 1.00 93.25 169 ASP A C 1
ATOM 1244 O O . ASP A 1 169 ? 15.505 -3.410 -19.618 1.00 93.25 169 ASP A O 1
ATOM 1248 N N . GLU A 1 170 ? 17.164 -3.149 -21.086 1.00 89.75 170 GLU A N 1
ATOM 1249 C CA . GLU A 1 170 ? 16.647 -1.889 -21.649 1.00 89.75 170 GLU A CA 1
ATOM 1250 C C . GLU A 1 170 ? 15.213 -2.005 -22.214 1.00 89.75 170 GLU A C 1
ATOM 1252 O O . GLU A 1 170 ? 14.475 -1.022 -22.246 1.00 89.75 170 GLU A O 1
ATOM 1257 N N . SER A 1 171 ? 14.785 -3.207 -22.617 1.00 88.50 171 SER A N 1
ATOM 1258 C CA . SER A 1 171 ? 13.439 -3.474 -23.141 1.00 88.50 171 SER A CA 1
ATOM 1259 C C . SER A 1 171 ? 12.414 -3.850 -22.061 1.00 88.50 171 SER A C 1
ATOM 1261 O O . SER A 1 171 ? 11.228 -4.004 -22.360 1.00 88.50 171 SER A O 1
ATOM 1263 N N . GLY A 1 172 ? 12.850 -3.992 -20.806 1.00 87.69 172 GLY A N 1
ATOM 1264 C CA . GLY A 1 172 ? 12.019 -4.400 -19.679 1.00 87.69 172 GLY A CA 1
ATOM 1265 C C . GLY A 1 172 ? 11.830 -5.914 -19.538 1.00 87.69 172 GLY A C 1
ATOM 1266 O O . GLY A 1 172 ? 10.929 -6.340 -18.811 1.00 87.69 172 GLY A O 1
ATOM 1267 N N . ALA A 1 173 ? 12.637 -6.747 -20.202 1.00 92.00 173 ALA A N 1
ATOM 1268 C CA . ALA A 1 173 ? 12.639 -8.188 -19.953 1.00 92.00 173 ALA A CA 1
ATOM 1269 C C . ALA A 1 173 ? 13.288 -8.487 -18.594 1.00 92.00 173 ALA A C 1
ATOM 1271 O O . ALA A 1 173 ? 14.249 -7.829 -18.205 1.00 92.00 173 ALA A O 1
ATOM 1272 N N . THR A 1 174 ? 12.778 -9.481 -17.863 1.00 93.75 174 THR A N 1
ATOM 1273 C CA . THR A 1 174 ? 13.162 -9.726 -16.461 1.00 93.75 174 THR A CA 1
ATOM 1274 C C . THR A 1 174 ? 14.053 -10.954 -16.288 1.00 93.75 174 THR A C 1
ATOM 1276 O O . THR A 1 174 ? 13.820 -11.984 -16.918 1.00 93.75 174 THR A O 1
ATOM 1279 N N . SER A 1 175 ? 15.000 -10.891 -15.351 1.00 93.19 175 SER A N 1
ATOM 1280 C CA . SER A 1 175 ? 15.878 -11.997 -14.953 1.00 93.19 175 SER A CA 1
ATOM 1281 C C . SER A 1 175 ? 16.088 -12.019 -13.437 1.00 93.19 175 SER A C 1
ATOM 1283 O O . SER A 1 175 ? 16.282 -10.978 -12.810 1.00 93.19 175 SER A O 1
ATOM 1285 N N . ASP A 1 176 ? 16.118 -13.212 -12.839 1.00 92.00 176 ASP A N 1
ATOM 1286 C CA . ASP A 1 176 ? 16.389 -13.384 -11.403 1.00 92.00 176 ASP A CA 1
ATOM 1287 C C . ASP A 1 176 ? 17.854 -13.083 -11.037 1.00 92.00 176 ASP A C 1
ATOM 1289 O O . ASP A 1 176 ? 18.175 -12.793 -9.883 1.00 92.00 176 ASP A O 1
ATOM 1293 N N . THR A 1 177 ? 18.761 -13.132 -12.017 1.00 91.38 177 THR A N 1
ATOM 1294 C CA . THR A 1 177 ? 20.196 -12.908 -11.816 1.00 91.38 177 THR A CA 1
ATOM 1295 C C . THR A 1 177 ? 20.717 -11.758 -12.660 1.00 91.38 177 THR A C 1
ATOM 1297 O O . THR A 1 177 ? 20.491 -11.705 -13.876 1.00 91.38 177 THR A O 1
ATOM 1300 N N . ARG A 1 178 ? 21.506 -10.889 -12.024 1.00 91.50 178 ARG A N 1
ATOM 1301 C CA . ARG A 1 178 ? 22.205 -9.794 -12.695 1.00 91.50 178 ARG A CA 1
ATOM 1302 C C . ARG A 1 178 ? 23.216 -10.339 -13.702 1.00 91.50 178 ARG A C 1
ATOM 1304 O O . ARG A 1 178 ? 24.092 -11.121 -13.343 1.00 91.50 178 ARG A O 1
ATOM 1311 N N . THR A 1 179 ? 23.100 -9.899 -14.949 1.00 91.81 179 THR A N 1
ATOM 1312 C CA . THR A 1 179 ? 23.943 -10.337 -16.076 1.00 91.81 179 THR A CA 1
ATOM 1313 C C . THR A 1 179 ? 24.366 -9.114 -16.897 1.00 91.81 179 THR A C 1
ATOM 1315 O O . THR A 1 179 ? 23.901 -8.011 -16.635 1.00 91.81 179 THR A O 1
ATOM 1318 N N . ALA A 1 180 ? 25.228 -9.284 -17.904 1.00 90.88 180 ALA A N 1
ATOM 1319 C CA . ALA A 1 180 ? 25.633 -8.203 -18.810 1.00 90.88 180 ALA A CA 1
ATOM 1320 C C . ALA A 1 180 ? 24.459 -7.549 -19.567 1.00 90.88 180 ALA A C 1
ATOM 1322 O O . ALA A 1 180 ? 24.553 -6.379 -19.906 1.00 90.88 180 ALA A O 1
ATOM 1323 N N . ASN A 1 181 ? 23.361 -8.277 -19.799 1.00 91.19 181 ASN A N 1
ATOM 1324 C CA . ASN A 1 181 ? 22.167 -7.725 -20.452 1.00 91.19 181 ASN A CA 1
ATOM 1325 C C . ASN A 1 181 ? 21.133 -7.205 -19.435 1.00 91.19 181 ASN A C 1
ATOM 1327 O O . ASN A 1 181 ? 20.422 -6.253 -19.721 1.00 91.19 181 ASN A O 1
ATOM 1331 N N . TYR A 1 182 ? 21.079 -7.804 -18.239 1.00 92.81 182 TYR A N 1
ATOM 1332 C CA . TYR A 1 182 ? 20.133 -7.467 -17.168 1.00 92.81 182 TYR A CA 1
ATOM 1333 C C . TYR A 1 182 ? 20.860 -6.695 -16.064 1.00 92.81 182 TYR A C 1
ATOM 1335 O O . TYR A 1 182 ? 21.309 -7.282 -15.070 1.00 92.81 182 TYR A O 1
ATOM 1343 N N . ILE A 1 183 ? 21.065 -5.397 -16.296 1.00 93.25 183 ILE A N 1
ATOM 1344 C CA . ILE A 1 183 ? 21.882 -4.524 -15.440 1.00 93.25 183 ILE A CA 1
ATOM 1345 C C . ILE A 1 183 ? 21.013 -3.700 -14.482 1.00 93.25 183 ILE A C 1
ATOM 1347 O O . ILE A 1 183 ? 21.493 -3.377 -13.389 1.00 93.25 183 ILE A O 1
ATOM 1351 N N . TYR A 1 184 ? 19.781 -3.385 -14.886 1.00 92.00 184 TYR A N 1
ATOM 1352 C CA . TYR A 1 184 ? 18.862 -2.486 -14.192 1.00 92.00 184 TYR A CA 1
ATOM 1353 C C . TYR A 1 184 ? 18.108 -3.194 -13.059 1.00 92.00 184 TYR A C 1
ATOM 1355 O O . TYR A 1 184 ? 17.931 -4.415 -13.088 1.00 92.00 184 TYR A O 1
ATOM 1363 N N . GLY A 1 185 ? 17.689 -2.435 -12.043 1.00 87.50 185 GLY A N 1
ATOM 1364 C CA . GLY A 1 185 ? 16.965 -2.958 -10.876 1.00 87.50 185 GLY A CA 1
ATOM 1365 C C . GLY A 1 185 ? 17.807 -3.801 -9.890 1.00 87.50 185 GLY A C 1
ATOM 1366 O O . GLY A 1 185 ? 19.041 -3.835 -9.966 1.00 87.50 185 GLY A O 1
ATOM 1367 N N . PRO A 1 186 ? 17.166 -4.483 -8.916 1.00 91.81 186 PRO A N 1
ATOM 1368 C CA . PRO A 1 186 ? 15.745 -4.418 -8.575 1.00 91.81 186 PRO A CA 1
ATOM 1369 C C . PRO A 1 186 ? 15.396 -3.140 -7.801 1.00 91.81 186 PRO A C 1
ATOM 1371 O O . PRO A 1 186 ? 16.135 -2.700 -6.918 1.00 91.81 186 PRO A O 1
ATOM 1374 N N . TYR A 1 187 ? 14.233 -2.573 -8.100 1.00 94.00 187 TYR A N 1
ATOM 1375 C CA . TYR A 1 187 ? 13.754 -1.314 -7.519 1.00 94.00 187 TYR A CA 1
ATOM 1376 C C . TYR A 1 187 ? 13.034 -1.524 -6.186 1.00 94.00 187 TYR A C 1
ATOM 1378 O O . TYR A 1 187 ? 13.024 -0.651 -5.319 1.00 94.00 187 TYR A O 1
ATOM 1386 N N . LEU A 1 188 ? 12.462 -2.712 -5.997 1.00 94.62 188 LEU A N 1
ATOM 1387 C CA . LEU A 1 188 ? 11.692 -3.087 -4.827 1.00 94.62 188 LEU A CA 1
ATOM 1388 C C . LEU A 1 188 ? 12.099 -4.478 -4.337 1.00 94.62 188 LEU A C 1
ATOM 1390 O O . LEU A 1 188 ? 12.218 -5.418 -5.109 1.00 94.62 188 LEU A O 1
ATOM 1394 N N . ARG A 1 189 ? 12.267 -4.651 -3.022 1.00 92.50 189 ARG A N 1
ATOM 1395 C CA . ARG A 1 189 ? 12.575 -5.979 -2.449 1.00 92.50 189 ARG A CA 1
ATOM 1396 C C . ARG A 1 189 ? 11.356 -6.895 -2.379 1.00 92.50 189 ARG A C 1
ATOM 1398 O O . ARG A 1 189 ? 11.488 -8.110 -2.464 1.00 92.50 189 ARG A O 1
ATOM 1405 N N . LYS A 1 190 ? 10.186 -6.313 -2.123 1.00 92.50 190 LYS A N 1
ATOM 1406 C CA . LYS A 1 190 ? 8.899 -7.000 -2.021 1.00 92.50 190 LYS A CA 1
ATOM 1407 C C . LYS A 1 190 ? 7.784 -5.971 -2.147 1.00 92.50 190 LYS A C 1
ATOM 1409 O O . LYS A 1 190 ? 7.883 -4.907 -1.540 1.00 92.50 190 LYS A O 1
ATOM 1414 N N . VAL A 1 191 ? 6.716 -6.316 -2.860 1.00 93.44 191 VAL A N 1
ATOM 1415 C CA . VAL A 1 191 ? 5.504 -5.490 -2.905 1.00 93.44 191 VAL A CA 1
ATOM 1416 C C . VAL A 1 191 ? 4.868 -5.428 -1.507 1.00 93.44 191 VAL A C 1
ATOM 1418 O O . VAL A 1 191 ? 4.574 -6.488 -0.934 1.00 93.44 191 VAL A O 1
ATOM 1421 N N . PRO A 1 192 ? 4.688 -4.229 -0.923 1.00 94.94 192 PRO A N 1
ATOM 1422 C CA . PRO A 1 192 ? 4.021 -4.092 0.361 1.00 94.94 192 PRO A CA 1
ATOM 1423 C C . PRO A 1 192 ? 2.548 -4.525 0.247 1.00 94.94 192 PRO A C 1
ATOM 1425 O O . PRO A 1 192 ? 1.905 -4.279 -0.778 1.00 94.94 192 PRO A O 1
ATOM 1428 N N . PRO A 1 193 ? 1.999 -5.205 1.267 1.00 95.00 193 PRO A N 1
ATOM 1429 C CA . PRO A 1 193 ? 0.584 -5.544 1.295 1.00 95.00 193 PRO A CA 1
ATOM 1430 C C . PRO A 1 193 ? -0.261 -4.297 1.567 1.00 95.00 193 PRO A C 1
ATOM 1432 O O . PRO A 1 193 ? 0.093 -3.498 2.429 1.00 95.00 193 PRO A O 1
ATOM 1435 N N . LEU A 1 194 ? -1.421 -4.176 0.918 1.00 95.38 194 LEU A N 1
ATOM 1436 C CA . LEU A 1 194 ? -2.345 -3.070 1.178 1.00 95.38 194 LEU A CA 1
ATOM 1437 C C . LEU A 1 194 ? -2.774 -3.059 2.667 1.00 95.38 194 LEU A C 1
ATOM 1439 O O . LEU A 1 194 ? -3.310 -4.067 3.143 1.00 95.38 194 LEU A O 1
ATOM 1443 N N . PRO A 1 195 ? -2.575 -1.964 3.426 1.00 93.94 195 PRO A N 1
ATOM 1444 C CA . PRO A 1 195 ? -2.863 -1.940 4.864 1.00 93.94 195 PRO A CA 1
ATOM 1445 C C . PRO A 1 195 ? -4.334 -1.645 5.213 1.00 93.94 195 PRO A C 1
ATOM 1447 O O . PRO A 1 195 ? -4.757 -1.932 6.341 1.00 93.94 195 PRO A O 1
ATOM 1450 N N . VAL A 1 196 ? -5.109 -1.107 4.264 1.00 92.69 196 VAL A N 1
ATOM 1451 C CA . VAL A 1 196 ? -6.483 -0.599 4.447 1.00 92.69 196 VAL A CA 1
ATOM 1452 C C . VAL A 1 196 ? -7.490 -1.257 3.492 1.00 92.69 196 VAL A C 1
ATOM 1454 O O . VAL A 1 196 ? -7.110 -1.955 2.556 1.00 92.69 196 VAL A O 1
ATOM 1457 N N . GLY A 1 197 ? -8.782 -1.019 3.731 1.00 90.06 197 GLY A N 1
ATOM 1458 C CA . GLY A 1 197 ? -9.873 -1.409 2.832 1.00 90.06 197 GLY A CA 1
ATOM 1459 C C . GLY A 1 197 ? -10.240 -2.896 2.826 1.00 90.06 197 GLY A C 1
ATOM 1460 O O . GLY A 1 197 ? -9.655 -3.721 3.531 1.00 90.06 197 GLY A O 1
ATOM 1461 N N . ALA A 1 198 ? -11.229 -3.249 2.004 1.00 88.50 198 ALA A N 1
ATOM 1462 C CA . ALA A 1 198 ? -11.722 -4.615 1.826 1.00 88.50 198 ALA A CA 1
ATOM 1463 C C . ALA A 1 198 ? -10.667 -5.558 1.224 1.00 88.50 198 ALA A C 1
ATOM 1465 O O . ALA A 1 198 ? -10.700 -6.767 1.454 1.00 88.50 198 ALA A O 1
ATOM 1466 N N . ARG A 1 199 ? -9.706 -5.004 0.475 1.00 89.81 199 ARG A N 1
ATOM 1467 C CA . ARG A 1 199 ? -8.589 -5.725 -0.153 1.00 89.81 199 ARG A CA 1
ATOM 1468 C C . ARG A 1 199 ? -7.329 -5.763 0.722 1.00 89.81 199 ARG A C 1
ATOM 1470 O O . ARG A 1 199 ? -6.244 -6.070 0.224 1.00 89.81 199 ARG A O 1
ATOM 1477 N N . LYS A 1 200 ? -7.450 -5.464 2.023 1.00 90.69 200 LYS A N 1
ATOM 1478 C CA . LYS A 1 200 ? -6.329 -5.488 2.970 1.00 90.69 200 LYS A CA 1
ATOM 1479 C C . LYS A 1 200 ? -5.556 -6.807 2.891 1.00 90.69 200 LYS A C 1
ATOM 1481 O O . LYS A 1 200 ? -6.132 -7.890 2.946 1.00 90.69 200 LYS A O 1
ATOM 1486 N N . GLY A 1 201 ? -4.233 -6.703 2.811 1.00 92.12 201 GLY A N 1
ATOM 1487 C CA . GLY A 1 201 ? -3.330 -7.841 2.651 1.00 92.12 201 GLY A CA 1
ATOM 1488 C C . GLY A 1 201 ? -3.048 -8.223 1.197 1.00 92.12 201 GLY A C 1
ATOM 1489 O O . GLY A 1 201 ? -2.166 -9.047 0.970 1.00 92.12 201 GLY A O 1
ATOM 1490 N N . GLY A 1 202 ? -3.743 -7.629 0.220 1.00 93.00 202 GLY A N 1
ATOM 1491 C CA . GLY A 1 202 ? -3.457 -7.827 -1.198 1.00 93.00 202 GLY A CA 1
ATOM 1492 C C . GLY A 1 202 ? -2.054 -7.341 -1.561 1.00 93.00 202 GLY A C 1
ATOM 1493 O O . GLY A 1 202 ? -1.659 -6.240 -1.181 1.00 93.00 202 GLY A O 1
ATOM 1494 N N . THR A 1 203 ? -1.298 -8.168 -2.280 1.00 93.06 203 THR A N 1
ATOM 1495 C CA . THR A 1 203 ? 0.083 -7.878 -2.714 1.00 93.06 203 THR A CA 1
ATOM 1496 C C . THR A 1 203 ? 0.227 -7.827 -4.228 1.00 93.06 203 THR A C 1
ATOM 1498 O O . THR A 1 203 ? 1.317 -7.557 -4.722 1.00 93.06 203 THR A O 1
ATOM 1501 N N . LEU A 1 204 ? -0.832 -8.144 -4.974 1.00 93.19 204 LEU A N 1
ATOM 1502 C CA . LEU A 1 204 ? -0.803 -8.094 -6.431 1.00 93.19 204 LEU A CA 1
ATOM 1503 C C . LEU A 1 204 ? -1.081 -6.666 -6.910 1.00 93.19 204 LEU A C 1
ATOM 1505 O O . LEU A 1 204 ? -1.819 -5.915 -6.263 1.00 93.19 204 LEU A O 1
ATOM 1509 N N . ILE A 1 205 ? -0.479 -6.325 -8.045 1.00 94.81 205 ILE A N 1
ATOM 1510 C CA . ILE A 1 205 ? -0.659 -5.060 -8.754 1.00 94.81 205 ILE A CA 1
ATOM 1511 C C . ILE A 1 205 ? -1.297 -5.397 -10.104 1.00 94.81 205 ILE A C 1
ATOM 1513 O O . ILE A 1 205 ? -0.798 -6.284 -10.793 1.00 94.81 205 ILE A O 1
ATOM 1517 N N . SER A 1 206 ? -2.393 -4.729 -10.462 1.00 93.88 206 SER A N 1
ATOM 1518 C CA . SER A 1 206 ? -3.096 -4.928 -11.740 1.00 93.88 206 SER A CA 1
ATOM 1519 C C . SER A 1 206 ? -3.731 -3.620 -12.210 1.00 93.88 206 SER A C 1
ATOM 1521 O O . SER A 1 206 ? -3.865 -2.678 -11.438 1.00 93.88 206 SER A O 1
ATOM 1523 N N . ASP A 1 207 ? -4.158 -3.559 -13.464 1.00 92.56 207 ASP A N 1
ATOM 1524 C CA . ASP A 1 207 ? -4.976 -2.475 -14.031 1.00 92.56 207 ASP A CA 1
ATOM 1525 C C . ASP A 1 207 ? -6.462 -2.525 -13.628 1.00 92.56 207 ASP A C 1
ATOM 1527 O O . ASP A 1 207 ? -7.156 -1.508 -13.686 1.00 92.56 207 ASP A O 1
ATOM 1531 N N . SER A 1 208 ? -6.950 -3.680 -13.173 1.00 91.19 208 SER A N 1
ATOM 1532 C CA . SER A 1 208 ? -8.331 -3.888 -12.730 1.00 91.19 208 SER A CA 1
ATOM 1533 C C . SER A 1 208 ? -8.431 -4.548 -11.353 1.00 91.19 208 SER A C 1
ATOM 1535 O O . SER A 1 208 ? -7.525 -5.263 -10.922 1.00 91.19 208 SER A O 1
ATOM 1537 N N . ASP A 1 209 ? -9.566 -4.356 -10.675 1.00 89.62 209 ASP A N 1
ATOM 1538 C CA . ASP A 1 209 ? -9.865 -5.047 -9.416 1.00 89.62 209 ASP A CA 1
ATOM 1539 C C . ASP A 1 209 ? -9.939 -6.573 -9.610 1.00 89.62 209 ASP A C 1
ATOM 1541 O O . ASP A 1 209 ? -10.432 -7.077 -10.620 1.00 89.62 209 ASP A O 1
ATOM 1545 N N . GLY A 1 210 ? -9.459 -7.317 -8.615 1.00 87.69 210 GLY A N 1
ATOM 1546 C CA . GLY A 1 210 ? -9.362 -8.769 -8.668 1.00 87.69 210 GLY A CA 1
ATOM 1547 C C . GLY A 1 210 ? -9.021 -9.390 -7.317 1.00 87.69 210 GLY A C 1
ATOM 1548 O O . GLY A 1 210 ? -8.703 -8.712 -6.336 1.00 87.69 210 GLY A O 1
ATOM 1549 N N . ALA A 1 211 ? -9.089 -10.719 -7.243 1.00 87.12 211 ALA A N 1
ATOM 1550 C CA . ALA A 1 211 ? -8.727 -11.443 -6.029 1.00 87.12 211 ALA A CA 1
ATOM 1551 C C . ALA A 1 211 ? -7.233 -11.252 -5.708 1.00 87.12 211 ALA A C 1
ATOM 1553 O O . ALA A 1 211 ? -6.372 -11.532 -6.535 1.00 87.12 211 ALA A O 1
ATOM 1554 N N . GLY A 1 212 ? -6.922 -10.777 -4.498 1.00 88.12 212 GLY A N 1
ATOM 1555 C CA . GLY A 1 212 ? -5.541 -10.550 -4.049 1.00 88.12 212 GLY A CA 1
ATOM 1556 C C . GLY A 1 212 ? -4.862 -9.292 -4.611 1.00 88.12 212 GLY A C 1
ATOM 1557 O O . GLY A 1 212 ? -3.717 -9.021 -4.240 1.00 88.12 212 GLY A O 1
ATOM 1558 N N . VAL A 1 213 ? -5.552 -8.512 -5.453 1.00 93.00 213 VAL A N 1
ATOM 1559 C CA . VAL A 1 213 ? -5.064 -7.230 -5.983 1.00 93.00 213 VAL A CA 1
ATOM 1560 C C . VAL A 1 213 ? -5.203 -6.156 -4.912 1.00 93.00 213 VAL A C 1
ATOM 1562 O O . VAL A 1 213 ? -6.313 -5.779 -4.538 1.00 93.00 213 VAL A O 1
ATOM 1565 N N . GLY A 1 214 ? -4.066 -5.688 -4.396 1.00 93.88 214 GLY A N 1
ATOM 1566 C CA . GLY A 1 214 ? -4.006 -4.607 -3.410 1.00 93.88 214 GLY A CA 1
ATOM 1567 C C . GLY A 1 214 ? -3.831 -3.229 -4.045 1.00 93.88 214 GLY A C 1
ATOM 1568 O O . GLY A 1 214 ? -4.260 -2.230 -3.473 1.00 93.88 214 GLY A O 1
ATOM 1569 N N . TRP A 1 215 ? -3.245 -3.173 -5.241 1.00 95.31 215 TRP A N 1
ATOM 1570 C CA . TRP A 1 215 ? -2.859 -1.925 -5.892 1.00 95.31 215 TRP A CA 1
ATOM 1571 C C . TRP A 1 215 ? -3.371 -1.881 -7.326 1.00 95.31 215 TRP A C 1
ATOM 1573 O O . TRP A 1 215 ? -3.209 -2.853 -8.068 1.00 95.31 215 TRP A O 1
ATOM 1583 N N . ILE A 1 216 ? -3.954 -0.747 -7.709 1.00 94.81 216 ILE A N 1
ATOM 1584 C CA . ILE A 1 216 ? -4.368 -0.492 -9.087 1.00 94.81 216 ILE A CA 1
ATOM 1585 C C . ILE A 1 216 ? -3.329 0.391 -9.766 1.00 94.81 216 ILE A C 1
ATOM 1587 O O . ILE A 1 216 ? -2.980 1.455 -9.249 1.00 94.81 216 ILE A O 1
ATOM 1591 N N . TYR A 1 217 ? -2.848 -0.055 -10.918 1.00 96.12 217 TYR A N 1
ATOM 1592 C CA . TYR A 1 217 ? -1.795 0.596 -11.681 1.00 96.12 217 TYR A CA 1
ATOM 1593 C C . TYR A 1 217 ? -2.251 0.917 -13.104 1.00 96.12 217 TYR A C 1
ATOM 1595 O O . TYR A 1 217 ? -2.816 0.068 -13.786 1.00 96.12 217 TYR A O 1
ATOM 1603 N N . ASP A 1 218 ? -1.966 2.134 -13.559 1.00 94.00 218 ASP A N 1
ATOM 1604 C CA . ASP A 1 218 ? -2.163 2.556 -14.945 1.00 94.00 218 ASP A CA 1
ATOM 1605 C C . ASP A 1 218 ? -0.800 2.732 -15.628 1.00 94.00 218 ASP A C 1
ATOM 1607 O O . ASP A 1 218 ? -0.068 3.677 -15.328 1.00 94.00 218 ASP A O 1
ATOM 1611 N N . ALA A 1 219 ? -0.466 1.835 -16.562 1.00 91.94 219 ALA A N 1
ATOM 1612 C CA . ALA A 1 219 ? 0.789 1.887 -17.319 1.00 91.94 219 ALA A CA 1
ATOM 1613 C C . ALA A 1 219 ? 0.889 3.086 -18.271 1.00 91.94 219 ALA A C 1
ATOM 1615 O O . ALA A 1 219 ? 1.993 3.475 -18.642 1.00 91.94 219 ALA A O 1
ATOM 1616 N N . THR A 1 220 ? -0.238 3.682 -18.666 1.00 89.62 220 THR A N 1
ATOM 1617 C CA . THR A 1 220 ? -0.242 4.830 -19.584 1.00 89.62 220 THR A CA 1
ATOM 1618 C C . THR A 1 220 ? 0.192 6.096 -18.857 1.00 89.62 220 THR A C 1
ATOM 1620 O O . THR A 1 220 ? 0.962 6.892 -19.389 1.00 89.62 220 THR A O 1
ATOM 1623 N N . ALA A 1 221 ? -0.305 6.275 -17.632 1.00 88.62 221 ALA A N 1
ATOM 1624 C CA . ALA A 1 221 ? -0.021 7.442 -16.804 1.00 88.62 221 ALA A CA 1
ATOM 1625 C C . ALA A 1 221 ? 1.140 7.225 -15.817 1.00 88.62 221 ALA A C 1
ATOM 1627 O O . ALA A 1 221 ? 1.621 8.188 -15.225 1.00 88.62 221 ALA A O 1
ATOM 1628 N N . GLY A 1 222 ? 1.560 5.976 -15.589 1.00 90.44 222 GLY A N 1
ATOM 1629 C CA . GLY A 1 222 ? 2.533 5.620 -14.553 1.00 90.44 222 GLY A CA 1
ATOM 1630 C C . GLY A 1 222 ? 1.983 5.737 -13.127 1.00 90.44 222 GLY A C 1
ATOM 1631 O O . GLY A 1 222 ? 2.732 5.633 -12.159 1.00 90.44 222 GLY A O 1
ATOM 1632 N N . THR A 1 223 ? 0.675 5.951 -12.966 1.00 92.75 223 THR A N 1
ATOM 1633 C CA . THR A 1 223 ? 0.061 6.207 -11.661 1.00 92.75 223 THR A CA 1
ATOM 1634 C C . THR A 1 223 ? -0.328 4.914 -10.960 1.00 92.75 223 THR A C 1
ATOM 1636 O O . THR A 1 223 ? -0.975 4.048 -11.552 1.00 92.75 223 THR A O 1
ATOM 1639 N N . ILE A 1 224 ? -0.008 4.821 -9.670 1.00 95.31 224 ILE A N 1
ATOM 1640 C CA . ILE A 1 224 ? -0.436 3.734 -8.787 1.00 95.31 224 ILE A CA 1
ATOM 1641 C C . ILE A 1 224 ? -1.299 4.277 -7.646 1.00 95.31 224 ILE A C 1
ATOM 1643 O O . ILE A 1 224 ? -0.980 5.315 -7.052 1.00 95.31 224 ILE A O 1
ATOM 1647 N N . ARG A 1 225 ? -2.391 3.568 -7.350 1.00 94.69 225 ARG A N 1
ATOM 1648 C CA . ARG A 1 225 ? -3.353 3.892 -6.289 1.00 94.69 225 ARG A CA 1
ATOM 1649 C C . ARG A 1 225 ? -3.759 2.652 -5.497 1.00 94.69 225 ARG A C 1
ATOM 1651 O O . ARG A 1 225 ? -3.598 1.519 -5.956 1.00 94.69 225 ARG A O 1
ATOM 1658 N N . ALA A 1 226 ? -4.311 2.870 -4.309 1.00 95.12 226 ALA A N 1
ATOM 1659 C CA . ALA A 1 226 ? -4.881 1.804 -3.494 1.00 95.12 226 ALA A CA 1
ATOM 1660 C C . ALA A 1 226 ? -6.104 1.177 -4.182 1.00 95.12 226 ALA A C 1
ATOM 1662 O O . ALA A 1 226 ? -6.933 1.891 -4.750 1.00 95.12 226 ALA A O 1
ATOM 1663 N N . ASN A 1 227 ? -6.250 -0.149 -4.102 1.00 94.31 227 ASN A N 1
ATOM 1664 C CA . ASN A 1 227 ? -7.463 -0.825 -4.556 1.00 94.31 227 ASN A CA 1
ATOM 1665 C C . ASN A 1 227 ? -8.566 -0.743 -3.488 1.00 94.31 227 ASN A C 1
ATOM 1667 O O . ASN A 1 227 ? -8.820 -1.690 -2.739 1.00 94.31 227 ASN A O 1
ATOM 1671 N N . THR A 1 228 ? -9.185 0.428 -3.399 1.00 91.31 228 THR A N 1
ATOM 1672 C CA . THR A 1 228 ? -10.302 0.733 -2.498 1.00 91.31 228 THR A CA 1
ATOM 1673 C C . THR A 1 228 ? -11.436 1.359 -3.295 1.00 91.31 228 THR A C 1
ATOM 1675 O O . THR A 1 228 ? -11.181 2.075 -4.261 1.00 91.31 228 THR A O 1
ATOM 1678 N N . THR A 1 229 ? -12.681 1.103 -2.898 1.00 84.81 229 THR A N 1
ATOM 1679 C CA . THR A 1 229 ? -13.868 1.567 -3.639 1.00 84.81 229 THR A CA 1
ATOM 1680 C C . THR A 1 229 ? -14.621 2.657 -2.891 1.00 84.81 229 THR A C 1
ATOM 1682 O O . THR A 1 229 ? -14.953 3.683 -3.473 1.00 84.81 229 THR A O 1
ATOM 1685 N N . THR A 1 230 ? -14.870 2.461 -1.597 1.00 88.4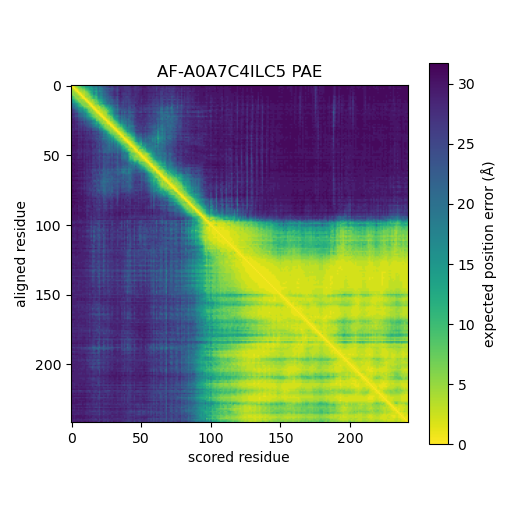4 230 THR A N 1
ATOM 1686 C CA . THR A 1 230 ? -15.674 3.378 -0.771 1.00 88.44 230 THR A CA 1
ATOM 1687 C C . THR A 1 230 ? -14.976 3.767 0.524 1.00 88.44 230 THR A C 1
ATOM 1689 O O . THR A 1 230 ? -15.520 4.522 1.324 1.00 88.44 230 THR A O 1
ATOM 1692 N N . GLU A 1 231 ? -13.814 3.185 0.793 1.00 91.25 231 GLU A N 1
ATOM 1693 C CA . GLU A 1 231 ? -13.117 3.341 2.056 1.00 91.25 231 GLU A CA 1
ATOM 1694 C C . GLU A 1 231 ? -12.383 4.682 2.115 1.00 91.25 231 GLU A C 1
ATOM 1696 O O . GLU A 1 231 ? -11.647 5.051 1.197 1.00 91.25 231 GLU A O 1
ATOM 1701 N N . THR A 1 232 ? -12.592 5.396 3.220 1.00 92.12 232 THR A N 1
ATOM 1702 C CA . THR A 1 232 ? -12.034 6.725 3.466 1.00 92.12 232 THR A CA 1
ATOM 1703 C C . THR A 1 232 ? -11.202 6.750 4.737 1.00 92.12 232 THR A C 1
ATOM 1705 O O . THR A 1 232 ? -11.454 5.983 5.671 1.00 92.12 232 THR A O 1
ATOM 1708 N N . ASP A 1 233 ? -10.279 7.702 4.811 1.00 90.50 233 ASP A N 1
ATOM 1709 C CA . ASP A 1 233 ? -9.577 8.023 6.049 1.00 90.50 233 ASP A CA 1
ATOM 1710 C C . ASP A 1 233 ? -10.479 8.731 7.074 1.00 90.50 233 ASP A C 1
ATOM 1712 O O . ASP A 1 233 ? -11.661 9.013 6.849 1.00 90.50 233 ASP A O 1
ATOM 1716 N N . ALA A 1 234 ? -9.893 9.075 8.223 1.00 87.44 234 ALA A N 1
ATOM 1717 C CA . ALA A 1 234 ? -10.574 9.834 9.269 1.00 87.44 234 ALA A CA 1
ATOM 1718 C C . ALA A 1 234 ? -10.995 11.262 8.848 1.00 87.44 234 ALA A C 1
ATOM 1720 O O . ALA A 1 234 ? -11.737 11.910 9.588 1.00 87.44 234 ALA A O 1
ATOM 1721 N N . ARG A 1 235 ? -10.513 11.771 7.705 1.00 86.94 235 ARG A N 1
ATOM 1722 C CA . ARG A 1 235 ? -10.847 13.090 7.141 1.00 86.94 235 ARG A CA 1
ATOM 1723 C C . ARG A 1 235 ? -11.933 13.006 6.062 1.00 86.94 235 ARG A C 1
ATOM 1725 O O . ARG A 1 235 ? -12.440 14.049 5.661 1.00 86.94 235 ARG A O 1
ATOM 1732 N N . GLY A 1 236 ? -12.313 11.801 5.638 1.00 88.62 236 GLY A N 1
ATOM 1733 C CA . GLY A 1 236 ? -13.290 11.566 4.576 1.00 88.62 236 GLY A CA 1
ATOM 1734 C C . GLY A 1 236 ? -12.692 11.553 3.166 1.00 88.62 236 GLY A C 1
ATOM 1735 O O . GLY A 1 236 ? -13.450 11.565 2.200 1.00 88.62 236 GLY A O 1
ATOM 1736 N N . THR A 1 237 ? -11.364 11.521 3.029 1.00 90.94 237 THR A N 1
ATOM 1737 C CA . THR A 1 237 ? -10.689 11.368 1.734 1.00 90.94 237 THR A CA 1
ATOM 1738 C C . THR A 1 237 ? -10.672 9.894 1.346 1.00 90.94 237 THR A C 1
ATOM 1740 O O . THR A 1 237 ? -10.317 9.046 2.168 1.00 90.94 237 THR A O 1
ATOM 1743 N N . LEU A 1 238 ? -11.045 9.571 0.106 1.00 93.12 238 LEU A N 1
ATOM 1744 C CA . LEU A 1 238 ? -10.983 8.200 -0.403 1.00 93.12 238 LEU A CA 1
ATOM 1745 C C . LEU A 1 238 ? -9.533 7.723 -0.494 1.00 93.12 238 LEU A C 1
ATOM 1747 O O . LEU A 1 238 ? -8.658 8.443 -0.972 1.00 93.12 238 LEU A O 1
ATOM 1751 N N . TYR A 1 239 ? -9.278 6.475 -0.098 1.00 93.12 239 TYR A N 1
ATOM 1752 C CA . TYR A 1 239 ? -7.928 5.905 -0.174 1.00 93.12 239 TYR A CA 1
ATOM 1753 C C . TYR A 1 239 ? -7.390 5.765 -1.609 1.00 93.12 239 TYR A C 1
ATOM 1755 O O . TYR A 1 239 ? -6.177 5.694 -1.809 1.00 93.12 239 TYR A O 1
ATOM 1763 N N . SER A 1 240 ? -8.270 5.774 -2.611 1.00 90.44 240 SER A N 1
ATOM 1764 C CA . SER A 1 240 ? -7.914 5.780 -4.031 1.00 90.44 240 SER A CA 1
ATOM 1765 C C . SER A 1 240 ? -7.309 7.099 -4.517 1.00 90.44 240 SER A C 1
ATOM 1767 O O . SER A 1 240 ? -6.693 7.099 -5.581 1.00 90.44 240 SER A O 1
ATOM 1769 N N . ASP A 1 241 ? -7.490 8.190 -3.764 1.00 91.31 241 ASP A N 1
ATOM 1770 C CA . ASP A 1 241 ? -7.180 9.561 -4.198 1.00 91.31 241 ASP A CA 1
ATOM 1771 C C . ASP A 1 241 ? -5.851 10.094 -3.626 1.00 91.31 241 ASP A C 1
ATOM 1773 O O . ASP A 1 241 ? -5.458 11.224 -3.920 1.00 91.31 241 ASP A O 1
ATOM 1777 N N . TYR A 1 242 ? -5.171 9.301 -2.789 1.00 89.12 242 TYR A N 1
ATOM 1778 C CA . TYR A 1 242 ? -3.835 9.614 -2.257 1.00 89.12 242 TYR A CA 1
ATOM 1779 C C . TYR A 1 242 ? -2.747 9.546 -3.319 1.00 89.12 242 TYR A C 1
ATOM 1781 O O . TYR A 1 242 ? -2.928 8.842 -4.333 1.00 89.12 242 TYR A O 1
#